Protein AF-A0A7C3LRI7-F1 (afdb_monomer_lite)

Secondary structure (DSSP, 8-state):
----S---PPPSSPEEEEEES-SS-EEEEEEEEEETT-S-EEEEEEEEESS-EEETTHHHHHHHH-EEEEE--TTTHHHHHHHHHHHHHHHHHHHHHHHHHHHHHHHHHHHHHHHHHHHHTT---S----PPPPTTSEEEEEEEEEEEEEHHHHHHHHHHHHHHHH-S-S--HHHHHHHHHHHHHHHHHHTTTEEEEE-GGGT-SSSEEEEETTT--EEEEEEEEESS-SSEEEEHHHHHHHHHHTTTS-EEEEEEETTTTEEEEEESTTTTTSEEE-S-TT-EEETTEEEEEEEE-S--SEEEE--

Radius of gyration: 27.33 Å; chains: 1; bounding box: 63×41×87 Å

Sequence (307 aa):
MFKEVLRWSIPAEPVYMYCEGIDKPVAVVKACAGVLGGGNSVCWLYVSYGNSVKSIKSLAEIAESLKECEEAHRGLRSVVEKQYENLSEKIKLEVTGKVKQSLIQEILRDYLRYLEETAKAGLRKGDILVKPVSGGEVRVSISPLVFIVPTESVEKEVAKGVEEVISVGDVTEEKLEVEAEGREILEKTLSDKYELMYVGDTKAPFDYVARDRVKGETIFIELKTLRKLTYLVFTENEKEFADRISTKYKYWVYVVDLMNKQVRGYLNPFVTSKLKLAVSAKGIIVGSKRYYVYEEVNHGDEEKPFP

Structure (mmCIF, N/CA/C/O backbone):
data_AF-A0A7C3LRI7-F1
#
_entry.id   AF-A0A7C3LRI7-F1
#
loop_
_atom_site.group_PDB
_atom_site.id
_atom_site.type_symbol
_atom_site.label_atom_id
_atom_site.label_alt_id
_atom_site.label_comp_id
_atom_site.label_asym_id
_atom_site.label_entity_id
_atom_site.label_seq_id
_atom_site.pdbx_PDB_ins_code
_atom_site.Cartn_x
_atom_site.Cartn_y
_atom_site.Cartn_z
_atom_site.occupancy
_atom_site.B_iso_or_equiv
_atom_site.auth_seq_id
_atom_site.auth_comp_id
_atom_site.auth_asym_id
_atom_site.auth_atom_id
_atom_site.pdbx_PDB_model_num
ATOM 1 N N . MET A 1 1 ? -4.711 -3.587 -40.685 1.00 32.12 1 MET A N 1
ATOM 2 C CA . MET A 1 1 ? -5.656 -3.515 -39.551 1.00 32.12 1 MET A CA 1
ATOM 3 C C . MET A 1 1 ? -4.850 -3.287 -38.263 1.00 32.12 1 MET A C 1
ATOM 5 O O . MET A 1 1 ? -4.664 -4.204 -37.490 1.00 32.12 1 MET A O 1
ATOM 9 N N . PHE A 1 2 ? -4.266 -2.091 -38.096 1.00 29.12 2 PHE A N 1
ATOM 10 C CA . PHE A 1 2 ? -3.409 -1.705 -36.953 1.00 29.12 2 PHE A CA 1
ATOM 11 C C . PHE A 1 2 ? -3.598 -0.200 -36.688 1.00 29.12 2 PHE A C 1
ATOM 13 O O . PHE A 1 2 ? -2.699 0.604 -36.916 1.00 29.12 2 PHE A O 1
ATOM 20 N N . LYS A 1 3 ? -4.819 0.218 -36.336 1.00 29.58 3 LYS A N 1
ATOM 21 C CA . LYS A 1 3 ? -5.131 1.639 -36.084 1.00 29.58 3 LYS A CA 1
ATOM 22 C C . LYS A 1 3 ? -5.801 1.926 -34.736 1.00 29.58 3 LYS A C 1
ATOM 24 O O . LYS A 1 3 ? -6.200 3.059 -34.513 1.00 29.58 3 LYS A O 1
ATOM 29 N N . GLU A 1 4 ? -5.839 0.970 -33.810 1.00 32.66 4 GLU A N 1
ATOM 30 C CA . GLU A 1 4 ? -6.500 1.161 -32.506 1.00 32.66 4 GLU A CA 1
ATOM 31 C C . GLU A 1 4 ? -5.669 0.666 -31.311 1.00 32.66 4 GLU A C 1
ATOM 33 O O . GLU A 1 4 ? -6.163 -0.059 -30.461 1.00 32.66 4 GLU A O 1
ATOM 38 N N . VAL A 1 5 ? -4.391 1.057 -31.213 1.00 38.34 5 VAL A N 1
ATOM 39 C CA . VAL A 1 5 ? -3.583 0.792 -29.992 1.00 38.34 5 VAL A CA 1
ATOM 40 C C . VAL A 1 5 ? -3.124 2.083 -29.287 1.00 38.34 5 VAL A C 1
ATOM 42 O O . VAL A 1 5 ? -2.474 2.042 -28.253 1.00 38.34 5 VAL A O 1
ATOM 45 N N . LEU A 1 6 ? -3.503 3.270 -29.769 1.00 35.75 6 LEU A N 1
ATOM 46 C CA . LEU A 1 6 ? -3.003 4.548 -29.234 1.00 35.75 6 LEU A CA 1
ATOM 47 C C . LEU A 1 6 ? -4.121 5.433 -28.670 1.00 35.75 6 LEU A C 1
ATOM 49 O O . LEU A 1 6 ? -4.387 6.517 -29.179 1.00 35.75 6 LEU A O 1
ATOM 53 N N . ARG A 1 7 ? -4.767 4.974 -27.595 1.00 33.97 7 ARG A N 1
ATOM 54 C CA . ARG A 1 7 ? -5.493 5.842 -26.642 1.00 33.97 7 ARG A CA 1
ATOM 55 C C . ARG A 1 7 ? -5.326 5.395 -25.187 1.00 33.97 7 ARG A C 1
ATOM 57 O O . ARG A 1 7 ? -6.165 5.688 -24.347 1.00 33.97 7 ARG A O 1
ATOM 64 N N . TRP A 1 8 ? -4.238 4.699 -24.878 1.00 40.44 8 TRP A N 1
ATOM 65 C CA . TRP A 1 8 ? -3.857 4.457 -23.492 1.00 40.44 8 TRP A CA 1
ATOM 66 C C . TRP A 1 8 ? -2.936 5.605 -23.096 1.00 40.44 8 TRP A C 1
ATOM 68 O O . TRP A 1 8 ? -1.816 5.718 -23.599 1.00 40.44 8 TRP A O 1
ATOM 78 N N . SER A 1 9 ? -3.451 6.526 -22.284 1.00 51.12 9 SER A N 1
ATOM 79 C CA . SER A 1 9 ? -2.632 7.560 -21.663 1.00 51.12 9 SER A CA 1
ATOM 80 C C . SER A 1 9 ? -1.589 6.875 -20.790 1.00 51.12 9 SER A C 1
ATOM 82 O O . SER A 1 9 ? -1.936 6.063 -19.935 1.00 51.12 9 SER A O 1
ATOM 84 N N . ILE A 1 10 ? -0.315 7.195 -21.018 1.00 56.38 10 ILE A N 1
ATOM 85 C CA . ILE A 1 10 ? 0.757 6.810 -20.099 1.00 56.38 10 ILE A CA 1
ATOM 86 C C . ILE A 1 10 ? 0.367 7.347 -18.710 1.00 56.38 10 ILE A C 1
ATOM 88 O O . ILE A 1 10 ? 0.004 8.527 -18.637 1.00 56.38 10 ILE A O 1
ATOM 92 N N . PRO A 1 11 ? 0.401 6.521 -17.647 1.00 59.94 11 PRO A N 1
ATOM 93 C CA . PRO A 1 11 ? 0.078 6.962 -16.296 1.00 59.94 11 PRO A CA 1
ATOM 94 C C . PRO A 1 11 ? 0.855 8.230 -15.925 1.00 59.94 11 PRO A C 1
ATOM 96 O O . PRO A 1 11 ? 2.038 8.352 -16.255 1.00 59.94 11 PRO A O 1
ATOM 99 N N . ALA A 1 12 ? 0.187 9.182 -15.267 1.00 65.31 12 ALA A N 1
ATOM 100 C CA . ALA A 1 12 ? 0.833 10.407 -14.791 1.00 65.31 12 ALA A CA 1
ATOM 101 C C . ALA A 1 12 ? 1.820 10.122 -13.645 1.00 65.31 12 ALA A C 1
ATOM 103 O O . ALA A 1 12 ? 2.823 10.820 -13.508 1.00 65.31 12 ALA A O 1
ATOM 104 N N . GLU A 1 13 ? 1.554 9.066 -12.875 1.00 79.31 13 GLU A N 1
ATOM 105 C CA . GLU A 1 13 ? 2.404 8.554 -11.806 1.00 79.31 13 GLU A CA 1
ATOM 106 C C . GLU A 1 13 ? 2.743 7.076 -12.036 1.00 79.31 13 GLU A C 1
ATOM 108 O O . GLU A 1 13 ? 1.982 6.377 -12.711 1.00 79.31 13 GLU A O 1
ATOM 113 N N . PRO A 1 14 ? 3.858 6.578 -11.476 1.00 86.19 14 PRO A N 1
ATOM 114 C CA . PRO A 1 14 ? 4.183 5.159 -11.522 1.00 86.19 14 PRO A CA 1
ATOM 115 C C . PRO A 1 14 ? 3.098 4.326 -10.835 1.00 86.19 14 PRO A C 1
ATOM 117 O O . PRO A 1 14 ? 2.682 4.636 -9.719 1.00 86.19 14 PRO A O 1
ATOM 120 N N . VAL A 1 15 ? 2.681 3.244 -11.486 1.00 89.94 15 VAL A N 1
ATOM 121 C CA . VAL A 1 15 ? 1.774 2.256 -10.895 1.00 89.94 15 VAL A CA 1
ATOM 122 C C . VAL A 1 15 ? 2.607 1.211 -10.162 1.00 89.94 15 VAL A C 1
ATOM 124 O O . VAL A 1 15 ? 3.482 0.578 -10.759 1.00 89.94 15 VAL A O 1
ATOM 127 N N . TYR A 1 16 ? 2.339 1.023 -8.874 1.00 91.69 16 TYR A N 1
ATOM 128 C CA . TYR A 1 16 ? 2.989 0.014 -8.044 1.00 91.69 16 TYR A CA 1
ATOM 129 C C . TYR A 1 16 ? 2.033 -1.154 -7.837 1.00 91.69 16 TYR A C 1
ATOM 131 O O . TYR A 1 16 ? 0.897 -0.956 -7.421 1.00 91.69 16 TYR A O 1
ATOM 139 N N . MET A 1 17 ? 2.479 -2.367 -8.143 1.00 92.75 17 MET A N 1
ATOM 140 C CA . MET A 1 17 ? 1.648 -3.566 -8.104 1.00 92.75 17 MET A CA 1
ATOM 141 C C . MET A 1 17 ? 2.384 -4.722 -7.444 1.00 92.75 17 MET A C 1
ATOM 143 O O . MET A 1 17 ? 3.617 -4.773 -7.419 1.00 92.75 17 MET A O 1
ATOM 147 N N . TYR A 1 18 ? 1.615 -5.691 -6.975 1.00 92.00 18 TYR A N 1
ATOM 148 C CA . TYR A 1 18 ? 2.115 -6.986 -6.551 1.00 92.00 18 TYR A CA 1
ATOM 149 C C . TYR A 1 18 ? 1.267 -8.088 -7.179 1.00 92.00 18 TYR A C 1
ATOM 151 O O . TYR A 1 18 ? 0.050 -7.957 -7.288 1.00 92.00 18 TYR A O 1
ATOM 159 N N . CYS A 1 19 ? 1.926 -9.134 -7.666 1.00 92.75 19 CYS A N 1
ATOM 160 C CA . CYS A 1 19 ? 1.271 -10.227 -8.374 1.00 92.75 19 CYS A CA 1
ATOM 161 C C . CYS A 1 19 ? 1.884 -11.570 -7.987 1.00 92.75 19 CYS A C 1
ATOM 163 O O . CYS A 1 19 ? 3.085 -11.682 -7.708 1.00 92.75 19 CYS A O 1
ATOM 165 N N . GLU A 1 20 ? 1.073 -12.615 -8.070 1.00 91.19 20 GLU A N 1
ATOM 166 C CA . GLU A 1 20 ? 1.549 -13.988 -8.075 1.00 91.19 20 GLU A CA 1
ATOM 167 C C . GLU A 1 20 ? 2.132 -14.371 -9.447 1.00 91.19 20 GLU A C 1
ATOM 169 O O . GLU A 1 20 ? 1.899 -13.718 -10.467 1.00 91.19 20 GLU A O 1
ATOM 174 N N . GLY A 1 21 ? 2.897 -15.468 -9.483 1.00 89.19 21 GLY A N 1
ATOM 175 C CA . GLY A 1 21 ? 3.404 -16.060 -10.727 1.00 89.19 21 GLY A CA 1
ATOM 176 C C . GLY A 1 21 ? 4.696 -15.448 -11.282 1.00 89.19 21 GLY A C 1
ATOM 177 O O . GLY A 1 21 ? 5.171 -15.877 -12.334 1.00 89.19 21 GLY A O 1
ATOM 178 N N . ILE A 1 22 ? 5.308 -14.507 -10.558 1.00 90.44 22 ILE A N 1
ATOM 179 C CA . ILE A 1 22 ? 6.669 -14.010 -10.807 1.00 90.44 22 ILE A CA 1
ATOM 180 C C . ILE A 1 22 ? 7.562 -14.251 -9.590 1.00 90.44 22 ILE A C 1
ATOM 182 O O . ILE A 1 22 ? 7.110 -14.172 -8.453 1.00 90.44 22 ILE A O 1
ATOM 186 N N . ASP A 1 23 ? 8.845 -14.523 -9.829 1.00 89.25 23 ASP A N 1
ATOM 187 C CA . ASP A 1 23 ? 9.857 -14.744 -8.783 1.00 89.25 23 ASP A CA 1
ATOM 188 C C . ASP A 1 23 ? 10.766 -13.524 -8.567 1.00 89.25 23 ASP A C 1
ATOM 190 O O . ASP A 1 23 ? 11.548 -13.471 -7.617 1.00 89.25 23 ASP A O 1
ATOM 194 N N . LYS A 1 24 ? 10.689 -12.535 -9.465 1.00 90.00 24 LYS A N 1
ATOM 195 C CA . LYS A 1 24 ? 11.537 -11.340 -9.467 1.00 90.00 24 LYS A CA 1
ATOM 196 C C . LYS A 1 24 ? 10.737 -10.098 -9.844 1.00 90.00 24 LYS A C 1
ATOM 198 O O . LYS A 1 24 ? 9.798 -10.206 -10.631 1.00 90.00 24 LYS A O 1
ATOM 203 N N . PRO A 1 25 ? 11.150 -8.909 -9.370 1.00 91.69 25 PRO A N 1
ATOM 204 C CA . PRO A 1 25 ? 10.494 -7.668 -9.747 1.00 91.69 25 PRO A CA 1
ATOM 205 C C . PRO A 1 25 ? 10.561 -7.383 -11.251 1.00 91.69 25 PRO A C 1
ATOM 207 O O . PRO A 1 25 ? 11.585 -7.623 -11.909 1.00 91.69 25 PRO A O 1
ATOM 210 N N . VAL A 1 26 ? 9.468 -6.820 -11.762 1.00 92.06 26 VAL A N 1
ATOM 211 C CA . VAL A 1 26 ? 9.297 -6.335 -13.131 1.00 92.06 26 VAL A CA 1
ATOM 212 C C . VAL A 1 26 ? 9.201 -4.813 -13.086 1.00 92.06 26 VAL A C 1
ATOM 214 O O . VAL A 1 26 ? 8.377 -4.269 -12.360 1.00 92.06 26 VAL A O 1
ATOM 217 N N . ALA A 1 27 ? 9.989 -4.106 -13.892 1.00 91.44 27 ALA A N 1
ATOM 218 C CA . ALA A 1 27 ? 9.847 -2.660 -14.062 1.00 91.44 27 ALA A CA 1
ATOM 219 C C . ALA A 1 27 ? 9.633 -2.316 -15.533 1.00 91.44 27 ALA A C 1
ATOM 221 O O . ALA A 1 27 ? 10.503 -2.576 -16.363 1.00 91.44 27 ALA A O 1
ATOM 222 N N . VAL A 1 28 ? 8.507 -1.689 -15.859 1.00 91.38 28 VAL A N 1
ATOM 223 C CA . VAL A 1 28 ? 8.292 -1.062 -17.163 1.00 91.38 28 VAL A CA 1
ATOM 224 C C . VAL A 1 28 ? 8.733 0.386 -17.055 1.00 91.38 28 VAL A C 1
ATOM 226 O O . VAL A 1 28 ? 8.198 1.147 -16.250 1.00 91.38 28 VAL A O 1
ATOM 229 N N . VAL A 1 29 ? 9.711 0.776 -17.868 1.00 89.56 29 VAL A N 1
ATOM 230 C CA . VAL A 1 29 ? 10.280 2.124 -17.833 1.00 89.56 29 VAL A CA 1
ATOM 231 C C . VAL A 1 29 ? 10.229 2.783 -19.201 1.00 89.56 29 VAL A C 1
ATOM 233 O O . VAL A 1 29 ? 10.464 2.154 -20.237 1.00 89.56 29 VAL A O 1
ATOM 236 N N . LYS A 1 30 ? 9.962 4.086 -19.190 1.00 88.31 30 LYS A N 1
ATOM 237 C CA . LYS A 1 30 ? 10.134 4.974 -20.334 1.00 88.31 30 LYS A CA 1
ATOM 238 C C . LYS A 1 30 ? 11.512 5.604 -20.242 1.00 88.31 30 LYS A C 1
ATOM 240 O O . LYS A 1 30 ? 11.821 6.263 -19.254 1.00 88.31 30 LYS A O 1
ATOM 245 N N . ALA A 1 31 ? 12.321 5.423 -21.276 1.00 87.44 31 ALA A N 1
ATOM 246 C CA . ALA A 1 31 ? 13.631 6.045 -21.373 1.00 87.44 31 ALA A CA 1
ATOM 247 C C . ALA A 1 31 ? 13.675 6.968 -22.585 1.00 87.44 31 ALA A C 1
ATOM 249 O O . ALA A 1 31 ? 13.427 6.518 -23.701 1.00 87.44 31 ALA A O 1
ATOM 250 N N . CYS A 1 32 ? 13.979 8.242 -22.370 1.00 84.06 32 CYS A N 1
ATOM 251 C CA . CYS A 1 32 ? 14.071 9.241 -23.424 1.00 84.06 32 CYS A CA 1
ATOM 252 C C . CYS A 1 32 ? 15.498 9.752 -23.538 1.00 84.06 32 CYS A C 1
ATOM 254 O O . CYS A 1 32 ? 16.134 10.046 -22.529 1.00 84.06 32 CYS A O 1
ATOM 256 N N . ALA A 1 33 ? 15.986 9.890 -24.763 1.00 83.88 33 ALA A N 1
ATOM 257 C CA . ALA A 1 33 ? 17.257 10.523 -25.047 1.00 83.88 33 ALA A CA 1
ATOM 258 C C . ALA A 1 33 ? 17.055 11.812 -25.834 1.00 83.88 33 ALA A C 1
ATOM 260 O O . ALA A 1 33 ? 16.258 11.864 -26.772 1.00 83.88 33 ALA A O 1
ATOM 261 N N . GLY A 1 34 ? 17.801 12.842 -25.458 1.00 76.88 34 GLY A N 1
ATOM 262 C CA . GLY A 1 34 ? 17.796 14.128 -26.141 1.00 76.88 34 GLY A CA 1
ATOM 263 C C . GLY A 1 34 ? 19.106 14.877 -25.942 1.00 76.88 34 GLY A C 1
ATOM 264 O O . GLY A 1 34 ? 19.928 14.522 -25.093 1.00 76.88 34 GLY A O 1
ATOM 265 N N . VAL A 1 35 ? 19.291 15.924 -26.741 1.00 69.19 35 VAL A N 1
ATOM 266 C CA . VAL A 1 35 ? 20.429 16.842 -26.631 1.00 69.19 35 VAL A CA 1
ATOM 267 C C . VAL A 1 35 ? 20.043 18.002 -25.715 1.00 69.19 35 VAL A C 1
ATOM 269 O O . VAL A 1 35 ? 18.910 18.485 -25.742 1.00 69.19 35 VAL A O 1
ATOM 272 N N . LEU A 1 36 ? 20.987 18.455 -24.892 1.00 59.28 36 LEU A N 1
ATOM 273 C CA . LEU A 1 36 ? 20.834 19.644 -24.051 1.00 59.28 36 LEU A CA 1
ATOM 274 C C . LEU A 1 36 ? 20.362 20.863 -24.868 1.00 59.28 36 LEU A C 1
ATOM 276 O O . LEU A 1 36 ? 21.023 21.265 -25.819 1.00 59.28 36 LEU A O 1
ATOM 280 N N . GLY A 1 37 ? 19.226 21.455 -24.485 1.00 56.75 37 GLY A N 1
ATOM 281 C CA . GLY A 1 37 ? 18.665 22.642 -25.147 1.00 56.75 37 GLY A CA 1
ATOM 282 C C . GLY A 1 37 ? 17.876 22.369 -26.437 1.00 56.75 37 GLY A C 1
ATOM 283 O O . GLY A 1 37 ? 17.376 23.314 -27.041 1.00 56.75 37 GLY A O 1
ATOM 284 N N . GLY A 1 38 ? 17.730 21.105 -26.853 1.00 56.62 38 GLY A N 1
ATOM 285 C CA . GLY A 1 38 ? 16.911 20.705 -28.001 1.00 56.62 38 GLY A CA 1
ATOM 286 C C . GLY A 1 38 ? 15.499 20.261 -27.599 1.00 56.62 38 GLY A C 1
ATOM 287 O O . GLY A 1 38 ? 15.321 19.562 -26.606 1.00 56.62 38 GLY A O 1
ATOM 288 N N . GLY A 1 39 ? 14.488 20.635 -28.391 1.00 53.44 39 GLY A N 1
ATOM 289 C CA . GLY A 1 39 ? 13.082 20.266 -28.153 1.00 53.44 39 GLY A CA 1
ATOM 290 C C . GLY A 1 39 ? 12.693 18.837 -28.566 1.00 53.44 39 GLY A C 1
ATOM 291 O O . GLY A 1 39 ? 11.609 18.381 -28.214 1.00 53.44 39 GLY A O 1
ATOM 292 N N . ASN A 1 40 ? 13.560 18.116 -29.287 1.00 57.47 40 ASN A N 1
ATOM 293 C CA . ASN A 1 40 ? 13.271 16.766 -29.776 1.00 57.47 40 ASN A CA 1
ATOM 294 C C . ASN A 1 40 ? 13.955 15.712 -28.897 1.00 57.47 40 ASN A C 1
ATOM 296 O O . ASN A 1 40 ? 15.180 15.698 -28.772 1.00 57.47 40 ASN A O 1
ATOM 300 N N . SER A 1 41 ? 13.157 14.811 -28.320 1.00 70.88 41 SER A N 1
ATOM 301 C CA . SER A 1 41 ? 13.637 13.619 -27.615 1.00 70.88 41 SER A CA 1
ATOM 302 C C . SER A 1 41 ? 13.041 12.365 -28.242 1.00 70.88 41 SER A C 1
ATOM 304 O O . SER A 1 41 ? 11.881 12.359 -28.658 1.00 70.88 41 SER A O 1
ATOM 306 N N . VAL A 1 42 ? 13.843 11.308 -28.329 1.00 77.19 42 VAL A N 1
ATOM 307 C CA . VAL A 1 42 ? 13.394 9.987 -28.780 1.00 77.19 42 VAL A CA 1
ATOM 308 C C . VAL A 1 42 ? 13.229 9.116 -27.548 1.00 77.19 42 VAL A C 1
ATOM 310 O O . VAL A 1 42 ? 14.116 9.083 -26.697 1.00 77.19 42 VAL A O 1
ATOM 313 N N . CYS A 1 43 ? 12.088 8.440 -27.429 1.00 80.56 43 CYS A N 1
ATOM 314 C CA . CYS A 1 43 ? 11.768 7.627 -26.265 1.00 80.56 43 CYS A CA 1
ATOM 315 C C . CYS A 1 43 ? 11.531 6.169 -26.645 1.00 80.56 43 CYS A C 1
ATOM 317 O O . CYS A 1 43 ? 10.886 5.869 -27.648 1.00 80.56 43 CYS A O 1
ATOM 319 N N . TRP A 1 44 ? 11.974 5.273 -25.773 1.00 83.88 44 TRP A N 1
ATOM 320 C CA . TRP A 1 44 ? 11.751 3.838 -25.858 1.00 83.88 44 TRP A CA 1
ATOM 321 C C . TRP A 1 44 ? 11.119 3.322 -24.570 1.00 83.88 44 TRP A C 1
ATOM 323 O O . TRP A 1 44 ? 11.249 3.925 -23.502 1.00 83.88 44 TRP A O 1
ATOM 333 N N . LEU A 1 45 ? 10.446 2.181 -24.689 1.00 86.06 45 LEU A N 1
ATOM 334 C CA . LEU A 1 45 ? 9.943 1.417 -23.557 1.00 86.06 45 LEU A CA 1
ATOM 335 C C . LEU A 1 45 ? 10.817 0.187 -23.347 1.00 86.06 45 LEU A C 1
ATOM 337 O O . LEU A 1 45 ? 11.100 -0.558 -24.290 1.00 86.06 45 LEU A O 1
ATOM 341 N N . TYR A 1 46 ? 11.204 -0.029 -22.098 1.00 87.69 46 TYR A N 1
ATOM 342 C CA . TYR A 1 46 ? 11.991 -1.176 -21.677 1.00 87.69 46 TYR A CA 1
ATOM 343 C C . TYR A 1 46 ? 11.306 -1.894 -20.527 1.00 87.69 46 TYR A C 1
ATOM 345 O O . TYR A 1 46 ? 10.588 -1.280 -19.738 1.00 87.69 46 TYR A O 1
ATOM 353 N N . VAL A 1 47 ? 11.564 -3.195 -20.433 1.00 90.62 47 VAL A N 1
ATOM 354 C CA . VAL A 1 47 ? 11.112 -4.024 -19.317 1.00 90.62 47 VAL A CA 1
ATOM 355 C C . VAL A 1 47 ? 12.343 -4.553 -18.608 1.00 90.62 47 VAL A C 1
ATOM 357 O O . VAL A 1 47 ? 13.141 -5.253 -19.221 1.00 90.62 47 VAL A O 1
ATOM 360 N N . SER A 1 48 ? 12.520 -4.224 -17.337 1.00 88.25 48 SER A N 1
ATOM 361 C CA . SER A 1 48 ? 13.486 -4.896 -16.474 1.00 88.25 48 SER A CA 1
ATOM 362 C C . SER A 1 48 ? 12.809 -6.094 -15.822 1.00 88.25 48 SER A C 1
ATOM 364 O O . SER A 1 48 ? 11.746 -5.931 -15.235 1.00 88.25 48 SER A O 1
ATOM 366 N N . TYR A 1 49 ? 13.415 -7.277 -15.914 1.00 85.75 49 TYR A N 1
ATOM 367 C CA . TYR A 1 49 ? 13.018 -8.460 -15.149 1.00 85.75 49 TYR A CA 1
ATOM 368 C C . TYR A 1 49 ? 14.220 -8.980 -14.373 1.00 85.75 49 TYR A C 1
ATOM 370 O O . TYR A 1 49 ? 15.190 -9.439 -14.984 1.00 85.75 49 TYR A O 1
ATOM 378 N N . GLY A 1 50 ? 14.185 -8.892 -13.042 1.00 70.44 50 GLY A N 1
ATOM 379 C CA . GLY A 1 50 ? 15.230 -9.473 -12.198 1.00 70.44 50 GLY A CA 1
ATOM 380 C C . GLY A 1 50 ? 16.652 -8.985 -12.494 1.00 70.44 50 GLY A C 1
ATOM 381 O O . GLY A 1 50 ? 17.577 -9.794 -12.461 1.00 70.44 50 GLY A O 1
ATOM 382 N N . ASN A 1 51 ? 16.817 -7.686 -12.778 1.00 68.44 51 ASN A N 1
ATOM 383 C CA . ASN A 1 51 ? 18.078 -7.051 -13.206 1.00 68.44 51 ASN A CA 1
ATOM 384 C C . ASN A 1 51 ? 18.534 -7.456 -14.616 1.00 68.44 51 ASN A C 1
ATOM 386 O O . ASN A 1 51 ? 19.717 -7.653 -14.872 1.00 68.44 51 ASN A O 1
ATOM 390 N N . SER A 1 52 ? 17.582 -7.653 -15.525 1.00 79.81 52 SER A N 1
ATOM 391 C CA . SER A 1 52 ? 17.885 -7.783 -16.945 1.00 79.81 52 SER A CA 1
ATOM 392 C C . SER A 1 52 ? 16.926 -6.927 -17.756 1.00 79.81 52 SER A C 1
ATOM 394 O O . SER A 1 52 ? 15.710 -7.135 -17.732 1.00 79.81 52 SER A O 1
ATOM 396 N N . VAL A 1 53 ? 17.467 -5.950 -18.483 1.00 82.88 53 VAL A N 1
ATOM 397 C CA . VAL A 1 53 ? 16.676 -5.132 -19.409 1.00 82.88 53 VAL A CA 1
ATOM 398 C C . VAL A 1 53 ? 16.379 -5.901 -20.693 1.00 82.88 53 VAL A C 1
ATOM 400 O O . VAL A 1 53 ? 17.263 -6.195 -21.505 1.00 82.88 53 VAL A O 1
ATOM 403 N N . LYS A 1 54 ? 15.095 -6.169 -20.899 1.00 81.00 54 LYS A N 1
ATOM 404 C CA . LYS A 1 54 ? 14.513 -6.822 -22.065 1.00 81.00 54 LYS A CA 1
ATOM 405 C C . LYS A 1 54 ? 13.771 -5.823 -22.958 1.00 81.00 54 LYS A C 1
ATOM 407 O O . LYS A 1 54 ? 13.421 -4.708 -22.566 1.00 81.00 54 LYS A O 1
ATOM 412 N N . SER A 1 55 ? 13.516 -6.252 -24.195 1.00 73.75 55 SER A N 1
ATOM 413 C CA . SER A 1 55 ? 12.611 -5.547 -25.108 1.00 73.75 55 SER A CA 1
ATOM 414 C C . SER A 1 55 ? 11.174 -5.602 -24.585 1.00 73.75 55 SER A C 1
ATOM 416 O O . SER A 1 55 ? 10.774 -6.619 -24.016 1.00 73.75 55 SER A O 1
ATOM 418 N N . ILE A 1 56 ? 10.381 -4.565 -24.876 1.00 77.94 56 ILE A N 1
ATOM 419 C CA . ILE A 1 56 ? 8.945 -4.496 -24.562 1.00 77.94 56 ILE A CA 1
ATOM 420 C C . ILE A 1 56 ? 8.137 -5.689 -25.093 1.00 77.94 56 ILE A C 1
ATOM 422 O O . ILE A 1 56 ? 7.112 -6.029 -24.521 1.00 77.94 56 ILE A O 1
ATOM 426 N N . LYS A 1 57 ? 8.611 -6.381 -26.139 1.00 77.38 57 LYS A N 1
ATOM 427 C CA . LYS A 1 57 ? 7.964 -7.603 -26.651 1.00 77.38 57 LYS A CA 1
ATOM 428 C C . LYS A 1 57 ? 7.871 -8.714 -25.602 1.00 77.38 57 LYS A C 1
ATOM 430 O O . LYS A 1 57 ? 6.904 -9.460 -25.596 1.00 77.38 57 LYS A O 1
ATOM 435 N N . SER A 1 58 ? 8.840 -8.765 -24.691 1.00 80.00 58 SER A N 1
ATOM 436 C CA . SER A 1 58 ? 8.874 -9.741 -23.594 1.00 80.00 58 SER A CA 1
ATOM 437 C C . SER A 1 58 ? 7.838 -9.436 -22.506 1.00 80.00 58 SER A C 1
ATOM 439 O O . SER A 1 58 ? 7.669 -10.234 -21.593 1.00 80.00 58 SER A O 1
ATOM 441 N N . LEU A 1 59 ? 7.153 -8.284 -22.573 1.00 82.69 59 LEU A N 1
ATOM 442 C CA . LEU A 1 59 ? 6.084 -7.949 -21.637 1.00 82.69 59 LEU A CA 1
ATOM 443 C C . LEU A 1 59 ? 4.902 -8.909 -21.768 1.00 82.69 59 LEU A C 1
ATOM 445 O O . LEU A 1 59 ? 4.294 -9.209 -20.755 1.00 82.69 59 LEU A O 1
ATOM 449 N N . ALA A 1 60 ? 4.591 -9.393 -22.977 1.00 83.81 60 ALA A N 1
ATOM 450 C CA . ALA A 1 60 ? 3.491 -10.336 -23.184 1.00 83.81 60 ALA A CA 1
ATOM 451 C C . ALA A 1 60 ? 3.743 -11.657 -22.440 1.00 83.81 60 ALA A C 1
ATOM 453 O O . ALA A 1 60 ? 2.896 -12.094 -21.674 1.00 83.81 60 ALA A O 1
ATOM 454 N N . GLU A 1 61 ? 4.947 -12.217 -22.580 1.00 83.75 61 GLU A N 1
ATOM 455 C CA . GLU A 1 61 ? 5.362 -13.443 -21.881 1.00 83.75 61 GLU A CA 1
ATOM 456 C C . GLU A 1 61 ? 5.330 -13.273 -20.356 1.00 83.75 61 GLU A C 1
ATOM 458 O O . GLU A 1 61 ? 4.893 -14.165 -19.636 1.00 83.75 61 GLU A O 1
ATOM 463 N N . ILE A 1 62 ? 5.775 -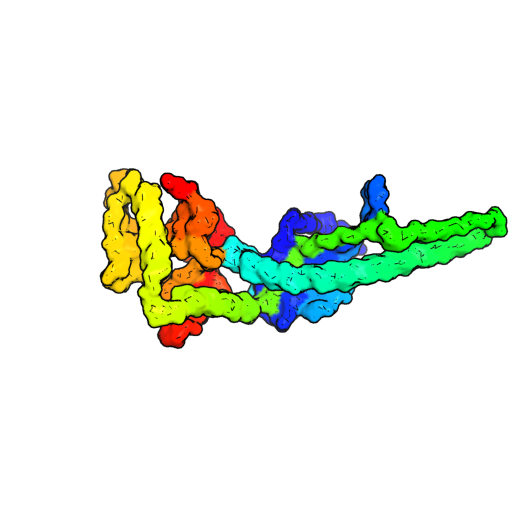12.115 -19.852 1.00 85.19 62 ILE A N 1
ATOM 464 C CA . ILE A 1 62 ? 5.701 -11.803 -18.419 1.00 85.19 62 ILE A CA 1
ATOM 465 C C . ILE A 1 62 ? 4.238 -11.651 -17.991 1.00 85.19 62 ILE A C 1
ATOM 467 O O . ILE A 1 62 ? 3.849 -12.185 -16.964 1.00 85.19 62 ILE A O 1
ATOM 471 N N . ALA A 1 63 ? 3.413 -10.954 -18.772 1.00 86.25 63 ALA A N 1
ATOM 472 C CA . ALA A 1 63 ? 2.008 -10.733 -18.452 1.00 86.25 63 ALA A CA 1
ATOM 473 C C . ALA A 1 63 ? 1.204 -12.041 -18.406 1.00 86.25 63 ALA A C 1
ATOM 475 O O . ALA A 1 63 ? 0.302 -12.159 -17.586 1.00 86.25 63 ALA A O 1
ATOM 476 N N . GLU A 1 64 ? 1.554 -13.032 -19.230 1.00 87.25 64 GLU A N 1
ATOM 477 C CA . GLU A 1 64 ? 0.961 -14.375 -19.189 1.00 87.25 64 GLU A CA 1
ATOM 478 C C . GLU A 1 64 ? 1.285 -15.140 -17.898 1.00 87.25 64 GLU A C 1
ATOM 480 O O . GLU A 1 64 ? 0.509 -16.006 -17.490 1.00 87.25 64 GLU A O 1
ATOM 485 N N . SER A 1 65 ? 2.412 -14.841 -17.242 1.00 87.81 65 SER A N 1
ATOM 486 C CA . SER A 1 65 ? 2.772 -15.476 -15.972 1.00 87.81 65 SER A CA 1
ATOM 487 C C . SER A 1 65 ? 2.132 -14.801 -14.761 1.00 87.81 65 SER A C 1
ATOM 489 O O . SER A 1 65 ? 2.051 -15.428 -13.706 1.00 87.81 65 SER A O 1
ATOM 491 N N . LEU A 1 66 ? 1.675 -13.552 -14.896 1.00 91.31 66 LEU A N 1
ATOM 492 C CA . LEU A 1 66 ? 1.058 -12.795 -13.812 1.00 91.31 66 LEU A CA 1
ATOM 493 C C . LEU A 1 66 ? -0.307 -13.374 -13.431 1.00 91.31 66 LEU A C 1
ATOM 495 O O . LEU A 1 66 ? -1.169 -13.616 -14.277 1.00 91.31 66 LEU A O 1
ATOM 499 N N . LYS A 1 67 ? -0.519 -13.551 -12.129 1.00 90.62 67 LYS A N 1
ATOM 500 C CA . LYS A 1 67 ? -1.785 -13.998 -11.541 1.00 90.62 67 LYS A CA 1
ATOM 501 C C . LYS A 1 67 ? -2.130 -13.115 -10.354 1.00 90.62 67 LYS A C 1
ATOM 503 O O . LYS A 1 67 ? -1.228 -12.585 -9.714 1.00 90.62 67 LYS A O 1
ATOM 508 N N . GLU A 1 68 ? -3.428 -12.967 -10.092 1.00 88.38 68 GLU A N 1
ATOM 509 C CA . GLU A 1 68 ? -3.948 -12.278 -8.897 1.00 88.38 68 GLU A CA 1
ATOM 510 C C . GLU A 1 68 ? -3.236 -10.941 -8.625 1.00 88.38 68 GLU A C 1
ATOM 512 O O . GLU A 1 68 ? -2.720 -10.684 -7.543 1.00 88.38 68 GLU A O 1
ATOM 517 N N . CYS A 1 69 ? -3.136 -10.113 -9.667 1.00 89.50 69 CYS A N 1
ATOM 518 C CA . CYS A 1 69 ? -2.460 -8.829 -9.578 1.00 89.50 69 CYS A CA 1
ATOM 519 C C . CYS A 1 69 ? -3.302 -7.800 -8.841 1.00 89.50 69 CYS A C 1
ATOM 521 O O . CYS A 1 69 ? -4.459 -7.572 -9.195 1.00 89.50 69 CYS A O 1
ATOM 523 N N . GLU A 1 70 ? -2.659 -7.103 -7.917 1.00 88.38 70 GLU A N 1
ATOM 524 C CA . GLU A 1 70 ? -3.262 -6.044 -7.126 1.00 88.38 70 GLU A CA 1
ATOM 525 C C . GLU A 1 70 ? -2.419 -4.770 -7.199 1.00 88.38 70 GLU A C 1
ATOM 527 O O . GLU A 1 70 ? -1.185 -4.810 -7.242 1.00 88.38 70 GLU A O 1
ATOM 532 N N . GLU A 1 71 ? -3.093 -3.621 -7.250 1.00 89.56 71 GLU A N 1
ATOM 533 C CA . GLU A 1 71 ? -2.440 -2.319 -7.127 1.00 89.56 71 GLU A CA 1
ATOM 534 C C . GLU A 1 71 ? -2.144 -2.044 -5.650 1.00 89.56 71 GLU A C 1
ATOM 536 O O . GLU A 1 71 ? -2.988 -2.250 -4.781 1.00 89.56 71 GLU A O 1
ATOM 541 N N . ALA A 1 72 ? -0.931 -1.583 -5.355 1.00 87.44 72 ALA A N 1
ATOM 542 C CA . ALA A 1 72 ? -0.544 -1.198 -4.010 1.00 87.44 72 ALA A CA 1
ATOM 543 C C . ALA A 1 72 ? -1.099 0.196 -3.693 1.00 87.44 72 ALA A C 1
ATOM 545 O O . ALA A 1 72 ? -0.677 1.195 -4.285 1.00 87.44 72 ALA A O 1
ATOM 546 N N . HIS A 1 73 ? -2.022 0.272 -2.735 1.00 85.56 73 HIS A N 1
ATOM 547 C CA . HIS A 1 73 ? -2.624 1.527 -2.294 1.00 85.56 73 HIS A CA 1
ATOM 548 C C . HIS A 1 73 ? -1.838 2.133 -1.128 1.00 85.56 73 HIS A C 1
ATOM 550 O O . HIS A 1 73 ? -0.694 1.763 -0.873 1.00 85.56 73 HIS A O 1
ATOM 556 N N . ARG A 1 74 ? -2.417 3.107 -0.413 1.00 76.38 74 ARG A N 1
ATOM 557 C CA . ARG A 1 74 ? -1.713 3.930 0.588 1.00 76.38 74 ARG A CA 1
ATOM 558 C C . ARG A 1 74 ? -0.896 3.096 1.585 1.00 76.38 74 ARG A C 1
ATOM 560 O O . ARG A 1 74 ? 0.202 3.510 1.949 1.00 76.38 74 ARG A O 1
ATOM 567 N N . GLY A 1 75 ? -1.402 1.924 1.978 1.00 76.44 75 GLY A N 1
ATOM 568 C CA . GLY A 1 75 ? -0.738 1.075 2.960 1.00 76.44 75 GLY A CA 1
ATOM 569 C C . GLY A 1 75 ? 0.445 0.267 2.438 1.00 76.44 75 GLY A C 1
ATOM 570 O O . GLY A 1 75 ? 1.474 0.214 3.112 1.00 76.44 75 GLY A O 1
ATOM 571 N N . LEU A 1 76 ? 0.338 -0.335 1.253 1.00 86.38 76 LEU A N 1
ATOM 572 C CA . LEU A 1 76 ? 1.400 -1.176 0.687 1.00 86.38 76 LEU A CA 1
ATOM 573 C C . LEU A 1 76 ? 2.271 -0.469 -0.355 1.00 86.38 76 LEU A C 1
ATOM 575 O O . LEU A 1 76 ? 3.341 -0.977 -0.692 1.00 86.38 76 LEU A O 1
ATOM 579 N N . ARG A 1 77 ? 1.867 0.707 -0.849 1.00 87.56 77 ARG A N 1
ATOM 580 C CA . ARG A 1 77 ? 2.614 1.469 -1.860 1.00 87.56 77 ARG A CA 1
ATOM 581 C C . ARG A 1 77 ? 4.037 1.748 -1.407 1.00 87.56 77 ARG A C 1
ATOM 583 O O . ARG A 1 77 ? 4.955 1.490 -2.171 1.00 87.56 77 ARG A O 1
ATOM 590 N N . SER A 1 78 ? 4.231 2.169 -0.158 1.00 84.50 78 SER A N 1
ATOM 591 C CA . SER A 1 78 ? 5.560 2.408 0.425 1.00 84.50 78 SER A CA 1
ATOM 592 C C . SER A 1 78 ? 6.431 1.143 0.466 1.00 84.50 78 SER A C 1
ATOM 594 O O . SER A 1 78 ? 7.637 1.208 0.230 1.00 84.50 78 SER A O 1
ATOM 596 N N . VAL A 1 79 ? 5.829 -0.023 0.728 1.00 87.06 79 VAL A N 1
ATOM 597 C CA . VAL A 1 79 ? 6.519 -1.322 0.763 1.00 87.06 79 VAL A CA 1
ATOM 598 C C . VAL A 1 79 ? 7.019 -1.694 -0.633 1.00 87.06 79 VAL A C 1
ATOM 600 O O . VAL A 1 79 ? 8.177 -2.082 -0.799 1.00 87.06 79 VAL A O 1
ATOM 603 N N . VAL A 1 80 ? 6.163 -1.541 -1.645 1.00 90.00 80 VAL A N 1
ATOM 604 C CA . VAL A 1 80 ? 6.502 -1.836 -3.044 1.00 90.00 80 VAL A CA 1
ATOM 605 C C . VAL A 1 80 ? 7.490 -0.803 -3.605 1.00 90.00 80 VAL A C 1
ATOM 607 O O . VAL A 1 80 ? 8.466 -1.168 -4.260 1.00 90.00 80 VAL A O 1
ATOM 610 N N . GLU A 1 81 ? 7.298 0.477 -3.299 1.00 88.44 81 GLU A N 1
ATOM 611 C CA . GLU A 1 81 ? 8.168 1.579 -3.721 1.00 88.44 81 GLU A CA 1
ATOM 612 C C . GLU A 1 81 ? 9.591 1.431 -3.173 1.00 88.44 81 GLU A C 1
ATOM 614 O O . GLU A 1 81 ? 10.553 1.534 -3.934 1.00 88.44 81 GLU A O 1
ATOM 619 N N . LYS A 1 82 ? 9.752 1.050 -1.902 1.00 86.56 82 LYS A N 1
ATOM 620 C CA . LYS A 1 82 ? 11.068 0.758 -1.312 1.00 86.56 82 LYS A CA 1
ATOM 621 C C . LYS A 1 82 ? 11.825 -0.333 -2.077 1.00 86.56 82 LYS A C 1
ATOM 623 O O . LYS A 1 82 ? 13.047 -0.266 -2.229 1.00 86.56 82 LYS A O 1
ATOM 628 N N . GLN A 1 83 ? 11.125 -1.348 -2.591 1.00 86.44 83 GLN A N 1
ATOM 629 C CA . GLN A 1 83 ? 11.761 -2.360 -3.440 1.00 86.44 83 GLN A CA 1
ATOM 630 C C . GLN A 1 83 ? 12.213 -1.781 -4.786 1.00 86.44 83 GLN A C 1
ATOM 632 O O . GLN A 1 83 ? 13.289 -2.143 -5.269 1.00 86.44 83 GLN A O 1
ATOM 637 N N . TYR A 1 84 ? 11.438 -0.866 -5.374 1.00 86.38 84 TYR A N 1
ATOM 638 C CA . TYR A 1 84 ? 11.847 -0.161 -6.586 1.00 86.38 84 TYR A CA 1
ATOM 639 C C . TYR A 1 84 ? 13.088 0.697 -6.342 1.00 86.38 84 TYR A C 1
ATOM 641 O O . TYR A 1 84 ? 14.044 0.603 -7.111 1.00 86.38 84 TYR A O 1
ATOM 649 N N . GLU A 1 85 ? 13.116 1.486 -5.267 1.00 86.62 85 GLU A N 1
ATOM 650 C CA . GLU A 1 85 ? 14.249 2.351 -4.918 1.00 86.62 85 GLU A CA 1
ATOM 651 C C . GLU A 1 85 ? 15.562 1.563 -4.847 1.00 86.62 85 GLU A C 1
ATOM 653 O O . GLU A 1 85 ? 16.547 1.951 -5.484 1.00 86.62 85 GLU A O 1
ATOM 658 N N . ASN A 1 86 ? 15.538 0.392 -4.200 1.00 84.62 86 ASN A N 1
ATOM 659 C CA . ASN A 1 86 ? 16.681 -0.521 -4.088 1.00 84.62 86 ASN A CA 1
ATOM 660 C C . ASN A 1 86 ? 17.210 -1.038 -5.441 1.00 84.62 86 ASN A C 1
ATOM 662 O O . ASN A 1 86 ? 18.385 -1.401 -5.556 1.00 84.62 86 ASN A O 1
ATOM 666 N N . LEU A 1 87 ? 16.360 -1.101 -6.470 1.00 85.69 87 LEU A N 1
ATOM 667 C CA . LEU A 1 87 ? 16.710 -1.585 -7.811 1.00 85.69 87 LEU A CA 1
ATOM 668 C C . LEU A 1 87 ? 16.914 -0.456 -8.827 1.00 85.69 87 LEU A C 1
ATOM 670 O O . LEU A 1 87 ? 17.510 -0.676 -9.886 1.00 85.69 87 LEU A O 1
ATOM 674 N N . SER A 1 88 ? 16.438 0.745 -8.511 1.00 85.56 88 SER A N 1
ATOM 675 C CA . SER A 1 88 ? 16.292 1.855 -9.449 1.00 85.56 88 SER A CA 1
ATOM 676 C C . SER A 1 88 ? 17.611 2.241 -10.117 1.00 85.56 88 SER A C 1
ATOM 678 O O . SER A 1 88 ? 17.654 2.392 -11.336 1.00 85.56 88 SER A O 1
ATOM 680 N N . GLU A 1 89 ? 18.708 2.324 -9.363 1.00 86.25 89 GLU A N 1
ATOM 681 C CA . GLU A 1 89 ? 20.023 2.686 -9.903 1.00 86.25 89 GLU A CA 1
ATOM 682 C C . GLU A 1 89 ? 20.560 1.640 -10.884 1.00 86.25 89 GLU A C 1
ATOM 684 O O . GLU A 1 89 ? 21.074 1.986 -11.949 1.00 86.25 89 GLU A O 1
ATOM 689 N N . LYS A 1 90 ? 20.362 0.348 -10.600 1.00 86.94 90 LYS A N 1
ATOM 690 C CA . LYS A 1 90 ? 20.759 -0.727 -11.522 1.00 86.94 90 LYS A CA 1
ATOM 691 C C . LYS A 1 90 ? 19.943 -0.674 -12.811 1.00 86.94 90 LYS A C 1
ATOM 693 O O . LYS A 1 90 ? 20.514 -0.713 -13.900 1.00 86.94 90 LYS A O 1
ATOM 698 N N . ILE A 1 91 ? 18.623 -0.500 -12.688 1.00 86.81 91 ILE A N 1
ATOM 699 C CA . ILE A 1 91 ? 17.722 -0.335 -13.836 1.00 86.81 91 ILE A CA 1
ATOM 700 C C . ILE A 1 91 ? 18.168 0.865 -14.677 1.00 86.81 91 ILE A C 1
ATOM 702 O O . ILE A 1 91 ? 18.310 0.741 -15.893 1.00 86.81 91 ILE A O 1
ATOM 706 N N . LYS A 1 92 ? 18.448 2.013 -14.047 1.00 87.31 92 LYS A N 1
ATOM 707 C CA . LYS A 1 92 ? 18.902 3.219 -14.748 1.00 87.31 92 LYS A CA 1
ATOM 708 C C . LYS A 1 92 ? 20.190 2.978 -15.527 1.00 87.31 92 LYS A C 1
ATOM 710 O O . LYS A 1 92 ? 20.267 3.374 -16.692 1.00 87.31 92 LYS A O 1
ATOM 715 N N . LEU A 1 93 ? 21.181 2.331 -14.917 1.00 87.75 93 LEU A N 1
ATOM 716 C CA . LEU A 1 93 ? 22.463 2.035 -15.557 1.00 87.75 93 LEU A CA 1
ATOM 717 C C . LEU A 1 93 ? 22.291 1.134 -16.788 1.00 87.75 93 LEU A C 1
ATOM 719 O O . LEU A 1 93 ? 22.764 1.478 -17.875 1.00 87.75 93 LEU A O 1
ATOM 723 N N . GLU A 1 94 ? 21.569 0.021 -16.652 1.00 87.62 94 GLU A N 1
ATOM 724 C CA . GLU A 1 94 ? 21.356 -0.928 -17.752 1.00 87.62 94 GLU A CA 1
ATOM 725 C C . GLU A 1 94 ? 20.540 -0.320 -18.899 1.00 87.62 94 GLU A C 1
ATOM 727 O O . GLU A 1 94 ? 20.910 -0.437 -20.073 1.00 87.62 94 GLU A O 1
ATOM 732 N N . VAL A 1 95 ? 19.449 0.374 -18.566 1.00 86.44 95 VAL A N 1
ATOM 733 C CA . VAL A 1 95 ? 18.575 1.028 -19.547 1.00 86.44 95 VAL A CA 1
ATOM 734 C C . VAL A 1 95 ? 19.333 2.131 -20.279 1.00 86.44 95 VAL A C 1
ATOM 736 O O . VAL A 1 95 ? 19.252 2.215 -21.503 1.00 86.44 95 VAL A O 1
ATOM 739 N N . THR A 1 96 ? 20.143 2.925 -19.573 1.00 86.44 96 THR A N 1
ATOM 740 C CA . THR A 1 96 ? 20.998 3.945 -20.199 1.00 86.44 96 THR A CA 1
ATOM 741 C C . THR A 1 96 ? 21.957 3.321 -21.212 1.00 86.44 96 THR A C 1
ATOM 743 O O . THR A 1 96 ? 22.100 3.837 -22.323 1.00 86.44 96 THR A O 1
ATOM 746 N N . GLY A 1 97 ? 22.583 2.190 -20.867 1.00 84.31 97 GLY A N 1
ATOM 747 C CA . GLY A 1 97 ? 23.443 1.443 -21.786 1.00 84.31 97 GLY A CA 1
ATOM 748 C C . GLY A 1 97 ? 22.703 1.001 -23.054 1.00 84.31 97 GLY A C 1
ATOM 749 O O . GLY A 1 97 ? 23.185 1.229 -24.166 1.00 84.31 97 GLY A O 1
ATOM 750 N N . LYS A 1 98 ? 21.495 0.441 -22.905 1.00 83.62 98 LYS A N 1
ATOM 751 C CA . LYS A 1 98 ? 20.647 0.007 -24.031 1.00 83.62 98 LYS A CA 1
ATOM 752 C C . LYS A 1 98 ? 20.181 1.162 -24.914 1.00 83.62 98 LYS A C 1
ATOM 754 O O . LYS A 1 98 ? 20.183 1.021 -26.138 1.00 83.62 98 LYS A O 1
ATOM 759 N N . VAL A 1 99 ? 19.816 2.298 -24.323 1.00 83.38 99 VAL A N 1
ATOM 760 C CA . VAL A 1 99 ? 19.415 3.506 -25.060 1.00 83.38 99 VAL A CA 1
ATOM 761 C C . VAL A 1 99 ? 20.575 4.022 -25.901 1.00 83.38 99 VAL A C 1
ATOM 763 O O . VAL A 1 99 ? 20.419 4.222 -27.103 1.00 83.38 99 VAL A O 1
ATOM 766 N N . LYS A 1 100 ? 21.766 4.163 -25.306 1.00 80.62 100 LYS A N 1
ATOM 767 C CA . LYS A 1 100 ? 22.966 4.599 -26.037 1.00 80.62 100 LYS A CA 1
ATOM 768 C C . LYS A 1 100 ? 23.312 3.647 -27.181 1.00 80.62 100 LYS A C 1
ATOM 770 O O . LYS A 1 100 ? 23.601 4.105 -28.282 1.00 80.62 100 LYS A O 1
ATOM 775 N N . GLN A 1 101 ? 23.227 2.335 -26.954 1.00 80.56 101 GLN A N 1
ATOM 776 C CA . GLN A 1 101 ? 23.432 1.341 -28.009 1.00 80.56 101 GLN A CA 1
ATOM 777 C C . GLN A 1 101 ? 22.410 1.491 -29.149 1.00 80.56 101 GLN A C 1
ATOM 779 O O . GLN A 1 101 ? 22.790 1.443 -30.318 1.00 80.56 101 GLN A O 1
ATOM 784 N N . SER A 1 102 ? 21.132 1.693 -28.816 1.00 78.81 102 SER A N 1
ATOM 785 C CA . SER A 1 102 ? 20.046 1.842 -29.797 1.00 78.81 102 SER A CA 1
ATOM 786 C C . SER A 1 102 ? 20.225 3.105 -30.644 1.00 78.81 102 SER A C 1
ATOM 788 O O . SER A 1 102 ? 20.143 3.033 -31.867 1.00 78.81 102 SER A O 1
ATOM 790 N N . LEU A 1 103 ? 20.577 4.229 -30.012 1.00 75.88 103 LEU A N 1
ATOM 791 C CA . LEU A 1 103 ? 20.910 5.483 -30.694 1.00 75.88 103 LEU A CA 1
ATOM 792 C C . LEU A 1 103 ? 22.077 5.324 -31.667 1.00 75.88 103 LEU A C 1
ATOM 794 O O . LEU A 1 103 ? 21.996 5.775 -32.803 1.00 75.88 103 LEU A O 1
ATOM 798 N N . ILE A 1 104 ? 23.162 4.668 -31.240 1.00 74.69 104 ILE A N 1
ATOM 799 C CA . ILE A 1 104 ? 24.322 4.428 -32.109 1.00 74.69 104 ILE A CA 1
ATOM 800 C C . ILE A 1 104 ? 23.903 3.609 -33.336 1.00 74.69 104 ILE A C 1
ATOM 802 O O . ILE A 1 104 ? 24.290 3.937 -34.454 1.00 74.69 104 ILE A O 1
ATOM 806 N N . GLN A 1 105 ? 23.088 2.566 -33.150 1.00 76.69 105 GLN A N 1
ATOM 807 C CA . GLN A 1 105 ? 22.582 1.755 -34.260 1.00 76.69 105 GLN A CA 1
ATOM 808 C C . GLN A 1 105 ? 21.684 2.550 -35.216 1.00 76.69 105 GLN A C 1
ATOM 810 O O . GLN A 1 105 ? 21.768 2.347 -36.427 1.00 76.69 105 GLN A O 1
ATOM 815 N N . GLU A 1 106 ? 20.836 3.436 -34.694 1.00 74.31 106 GLU A N 1
ATOM 816 C CA . GLU A 1 106 ? 19.964 4.304 -35.490 1.00 74.31 106 GLU A CA 1
ATOM 817 C C . GLU A 1 106 ? 20.777 5.317 -36.303 1.00 74.31 106 GLU A C 1
ATOM 819 O O . GLU A 1 106 ? 20.641 5.360 -37.523 1.00 74.31 106 GLU A O 1
ATOM 824 N N . ILE A 1 107 ? 21.719 6.021 -35.665 1.00 73.12 107 ILE A N 1
ATOM 825 C CA . ILE A 1 107 ? 22.624 6.972 -36.328 1.00 73.12 107 ILE A CA 1
ATOM 826 C C . ILE A 1 107 ? 23.423 6.285 -37.442 1.00 73.12 107 ILE A C 1
ATOM 828 O O . ILE A 1 107 ? 23.520 6.809 -38.551 1.00 73.12 107 ILE A O 1
ATOM 832 N N . LEU A 1 108 ? 23.984 5.099 -37.177 1.00 71.25 108 LEU A N 1
ATOM 833 C CA . LEU A 1 108 ? 24.730 4.337 -38.183 1.00 71.25 108 LEU A CA 1
ATOM 834 C C . LEU A 1 108 ? 23.839 3.922 -39.359 1.00 71.25 108 LEU A C 1
ATOM 836 O O . LEU A 1 108 ? 24.263 4.012 -40.511 1.00 71.25 108 LEU A O 1
ATOM 840 N N . ARG A 1 109 ? 22.604 3.486 -39.089 1.00 75.19 109 ARG A N 1
ATOM 841 C CA . ARG A 1 109 ? 21.639 3.111 -40.130 1.00 75.19 109 ARG A CA 1
ATOM 842 C C . ARG A 1 109 ? 21.251 4.309 -40.990 1.00 75.19 109 ARG A C 1
ATOM 844 O O . ARG A 1 109 ? 21.220 4.189 -42.212 1.00 75.19 109 ARG A O 1
ATOM 851 N N . ASP A 1 110 ? 20.983 5.447 -40.364 1.00 74.06 110 ASP A N 1
ATOM 852 C CA . ASP A 1 110 ? 20.628 6.682 -41.057 1.00 74.06 110 ASP A CA 1
ATOM 853 C C . ASP A 1 110 ? 21.774 7.196 -41.916 1.00 74.06 110 ASP A C 1
ATOM 855 O O . ASP A 1 110 ? 21.556 7.594 -43.060 1.00 74.06 110 ASP A O 1
ATOM 859 N N . TYR A 1 111 ? 23.003 7.104 -41.410 1.00 73.19 111 TYR A N 1
ATOM 860 C CA . TYR A 1 111 ? 24.194 7.447 -42.170 1.00 73.19 111 TYR A CA 1
ATOM 861 C C . TYR A 1 111 ? 24.386 6.534 -43.390 1.00 73.19 111 TYR A C 1
ATOM 863 O O . TYR A 1 111 ? 24.619 7.027 -44.492 1.00 73.19 111 TYR A O 1
ATOM 871 N N . LEU A 1 112 ? 24.233 5.214 -43.235 1.00 73.56 112 LEU A N 1
ATOM 872 C CA . LEU A 1 112 ? 24.304 4.274 -44.360 1.00 73.56 112 LEU A CA 1
ATOM 873 C C . LEU A 1 112 ? 23.215 4.551 -45.406 1.00 73.56 112 LEU A C 1
ATOM 875 O O . LEU A 1 112 ? 23.520 4.616 -46.596 1.00 73.56 112 LEU A O 1
ATOM 879 N N . ARG A 1 113 ? 21.973 4.793 -44.970 1.00 76.06 113 ARG A N 1
ATOM 880 C CA . ARG A 1 113 ? 20.863 5.181 -45.854 1.00 76.06 113 ARG A CA 1
ATOM 881 C C . ARG A 1 113 ? 21.179 6.463 -46.624 1.00 76.06 113 ARG A C 1
ATOM 883 O O . ARG A 1 113 ? 21.021 6.496 -47.840 1.00 76.06 113 ARG A O 1
ATOM 890 N N . TYR A 1 114 ? 21.688 7.486 -45.941 1.00 74.88 114 TYR A N 1
ATOM 891 C CA . TYR A 1 114 ? 22.134 8.725 -46.576 1.00 74.88 114 TYR A CA 1
ATOM 892 C C . TYR A 1 114 ? 23.218 8.468 -47.636 1.00 74.88 114 TYR A C 1
ATOM 894 O O . TYR A 1 114 ? 23.146 8.996 -48.748 1.00 74.88 114 TYR A O 1
ATOM 902 N N . LEU A 1 115 ? 24.211 7.623 -47.335 1.00 72.94 115 LEU A N 1
ATOM 903 C CA . LEU A 1 115 ? 25.267 7.261 -48.287 1.00 72.94 115 LEU A CA 1
ATOM 904 C C . L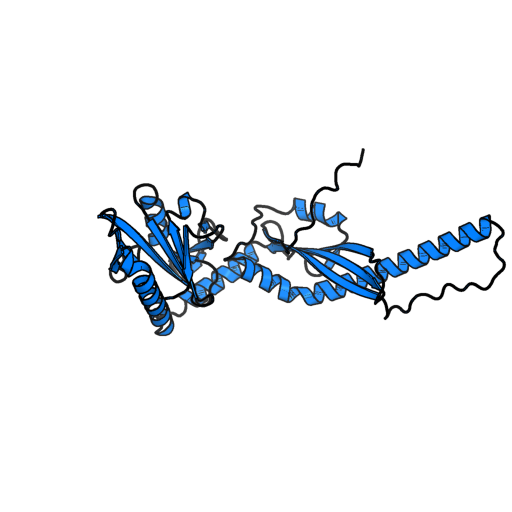EU A 1 115 ? 24.737 6.509 -49.517 1.00 72.94 115 LEU A C 1
ATOM 906 O O . LEU A 1 115 ? 25.278 6.684 -50.611 1.00 72.94 115 LEU A O 1
ATOM 910 N N . GLU A 1 116 ? 23.714 5.668 -49.355 1.00 77.50 116 GLU A N 1
ATOM 911 C CA . GLU A 1 116 ? 23.047 4.974 -50.460 1.00 77.50 116 GLU A CA 1
ATOM 912 C C . GLU A 1 116 ? 22.222 5.934 -51.326 1.00 77.50 116 GLU A C 1
ATOM 914 O O . GLU A 1 116 ? 22.306 5.887 -52.554 1.00 77.50 116 GLU A O 1
ATOM 919 N N . GLU A 1 117 ? 21.442 6.822 -50.709 1.00 80.25 117 GLU A N 1
ATOM 920 C CA . GLU A 1 117 ? 20.598 7.799 -51.408 1.00 80.25 117 GLU A CA 1
ATOM 921 C C . GLU A 1 117 ? 21.437 8.821 -52.185 1.00 80.25 117 GLU A C 1
ATOM 923 O O . GLU A 1 117 ? 21.184 9.071 -53.365 1.00 80.25 117 GLU A O 1
ATOM 928 N N . THR A 1 118 ? 22.500 9.347 -51.573 1.00 74.12 118 THR A N 1
ATOM 929 C CA . THR A 1 118 ? 23.439 10.265 -52.241 1.00 74.12 118 THR A CA 1
ATOM 930 C C . THR A 1 118 ? 24.211 9.595 -53.376 1.00 74.12 118 THR A C 1
ATOM 932 O O . THR A 1 118 ? 24.465 10.234 -54.401 1.00 74.12 118 THR A O 1
ATOM 935 N N . ALA A 1 119 ? 24.547 8.305 -53.244 1.00 72.25 119 ALA A N 1
ATOM 936 C CA . ALA A 1 119 ? 25.138 7.525 -54.328 1.00 72.25 119 ALA A CA 1
ATOM 937 C C . ALA A 1 119 ? 24.166 7.360 -55.505 1.00 72.25 119 ALA A C 1
ATOM 939 O O . ALA A 1 119 ? 24.553 7.611 -56.645 1.00 72.25 119 ALA A O 1
ATOM 940 N N . LYS A 1 120 ? 22.902 6.999 -55.234 1.00 79.25 120 LYS A N 1
ATOM 941 C CA . LYS A 1 120 ? 21.848 6.875 -56.259 1.00 79.25 120 LYS A CA 1
ATOM 942 C C . LYS A 1 120 ? 21.596 8.192 -56.995 1.00 79.25 120 LYS A C 1
ATOM 944 O O . LYS A 1 120 ? 21.344 8.174 -58.193 1.00 79.25 120 LYS A O 1
ATOM 949 N N . ALA A 1 121 ? 21.696 9.321 -56.298 1.00 78.38 121 ALA A N 1
ATOM 950 C CA . ALA A 1 121 ? 21.506 10.648 -56.877 1.00 78.38 121 ALA A CA 1
ATOM 951 C C . ALA A 1 121 ? 22.731 11.181 -57.652 1.00 78.38 121 ALA A C 1
ATOM 953 O O . ALA A 1 121 ? 22.672 12.279 -58.200 1.00 78.38 121 ALA A O 1
ATOM 954 N N . GLY A 1 122 ? 23.858 10.455 -57.686 1.00 70.44 122 GLY A N 1
ATOM 955 C CA . GLY A 1 122 ? 25.098 10.933 -58.314 1.00 70.44 122 GLY A CA 1
ATOM 956 C C . GLY A 1 122 ? 25.750 12.116 -57.581 1.00 70.44 122 GLY A C 1
ATOM 957 O O . GLY A 1 122 ? 26.637 12.769 -58.124 1.00 70.44 122 GLY A O 1
ATOM 958 N N . LEU A 1 123 ? 25.337 12.385 -56.337 1.00 67.50 123 LEU A N 1
ATOM 959 C CA . LEU A 1 123 ? 25.739 13.547 -55.536 1.00 67.50 123 LEU A CA 1
ATOM 960 C C . LEU A 1 123 ? 26.973 13.281 -54.659 1.00 67.50 123 LEU A C 1
ATOM 962 O O . LEU A 1 123 ? 27.259 14.037 -53.733 1.00 67.50 123 LEU A O 1
ATOM 966 N N . ARG A 1 124 ? 27.745 12.226 -54.946 1.00 59.81 124 ARG A N 1
ATOM 967 C CA . ARG A 1 124 ? 29.021 11.938 -54.268 1.00 59.81 124 ARG A CA 1
ATOM 968 C C . ARG A 1 124 ? 30.128 12.899 -54.724 1.00 59.81 124 ARG A C 1
ATOM 970 O O . ARG A 1 124 ? 31.104 12.491 -55.346 1.00 59.81 124 ARG A O 1
ATOM 977 N N . LYS A 1 125 ? 29.982 14.187 -54.424 1.00 49.09 125 LYS A N 1
ATOM 978 C CA . LYS A 1 125 ? 31.059 15.182 -54.472 1.00 49.09 125 LYS A CA 1
ATOM 979 C C . LYS A 1 125 ? 30.922 16.104 -53.261 1.00 49.09 125 LYS A C 1
ATOM 981 O O . LYS A 1 125 ? 30.149 17.052 -53.299 1.00 49.09 125 LYS A O 1
ATOM 986 N N . GLY A 1 126 ? 31.671 15.816 -52.198 1.00 52.22 126 GLY A N 1
ATOM 987 C CA . GLY A 1 126 ? 31.829 16.728 -51.063 1.00 52.22 126 GLY A CA 1
ATOM 988 C C . GLY A 1 126 ? 32.155 16.034 -49.741 1.00 52.22 126 GLY A C 1
ATOM 989 O O . GLY A 1 126 ? 31.487 15.076 -49.356 1.00 52.22 126 GLY A O 1
ATOM 990 N N . ASP A 1 127 ? 33.151 16.574 -49.039 1.00 48.81 127 ASP A N 1
ATOM 991 C CA . ASP A 1 127 ? 33.635 16.180 -47.707 1.00 48.81 127 ASP A CA 1
ATOM 992 C C . ASP A 1 127 ? 32.664 16.562 -46.571 1.00 48.81 127 ASP A C 1
ATOM 994 O O . ASP A 1 127 ? 33.060 17.137 -45.555 1.00 48.81 127 ASP A O 1
ATOM 998 N N . ILE A 1 128 ? 31.365 16.276 -46.705 1.00 48.31 128 ILE A N 1
ATOM 999 C CA . ILE A 1 128 ? 30.430 16.474 -45.589 1.00 48.31 128 ILE A CA 1
ATOM 1000 C C . ILE A 1 128 ? 30.504 15.245 -44.682 1.00 48.31 128 ILE A C 1
ATOM 1002 O O . ILE A 1 128 ? 29.692 14.322 -44.742 1.00 48.31 128 ILE A O 1
ATOM 1006 N N . LEU A 1 129 ? 31.529 15.239 -43.832 1.00 49.94 129 LEU A N 1
ATOM 1007 C CA . LEU A 1 129 ? 31.600 14.378 -42.661 1.00 49.94 129 LEU A CA 1
ATOM 1008 C C . LEU A 1 129 ? 30.543 14.854 -41.662 1.00 49.94 129 LEU A C 1
ATOM 1010 O O . LEU A 1 129 ? 30.748 15.839 -40.950 1.00 49.94 129 LEU A O 1
ATOM 1014 N N . VAL A 1 130 ? 29.413 14.146 -41.599 1.00 51.22 130 VAL A N 1
ATOM 1015 C CA . VAL A 1 130 ? 28.501 14.229 -40.454 1.00 51.22 130 VAL A CA 1
ATOM 1016 C C . VAL A 1 130 ? 29.312 13.819 -39.227 1.00 51.22 130 VAL A C 1
ATOM 1018 O O . VAL A 1 130 ? 29.592 12.639 -39.020 1.00 51.22 130 VAL A O 1
ATOM 1021 N N . LYS A 1 131 ? 29.770 14.801 -38.446 1.00 47.78 131 LYS A N 1
ATOM 1022 C CA . LYS A 1 131 ? 30.445 14.524 -37.180 1.00 47.78 131 LYS A CA 1
ATOM 1023 C C . LYS A 1 131 ? 29.377 14.049 -36.196 1.00 47.78 131 LYS A C 1
ATOM 1025 O O . LYS A 1 131 ? 28.406 14.779 -35.993 1.00 47.78 131 LYS A O 1
ATOM 1030 N N . PRO A 1 132 ? 29.516 12.852 -35.603 1.00 50.62 132 PRO A N 1
ATOM 1031 C CA . PRO A 1 132 ? 28.591 12.425 -34.570 1.00 50.62 132 PRO A CA 1
ATOM 1032 C C . PRO A 1 132 ? 28.630 13.448 -33.435 1.00 50.62 132 PRO A C 1
ATOM 1034 O O . PRO A 1 132 ? 29.707 13.880 -33.016 1.00 50.62 132 PRO A O 1
ATOM 1037 N N . VAL A 1 133 ? 27.449 13.833 -32.954 1.00 54.53 133 VAL A N 1
ATOM 1038 C CA . VAL A 1 133 ? 27.301 14.546 -31.682 1.00 54.53 133 VAL A CA 1
ATOM 1039 C C . VAL A 1 133 ? 28.077 13.748 -30.636 1.00 54.53 133 VAL A C 1
ATOM 1041 O O . VAL A 1 133 ? 27.964 12.516 -30.599 1.00 54.53 133 VAL A O 1
ATOM 1044 N N . SER A 1 134 ? 28.921 14.405 -29.836 1.00 57.56 134 SER A N 1
ATOM 1045 C CA . SER A 1 134 ? 29.727 13.676 -28.861 1.00 57.56 134 SER A CA 1
ATOM 1046 C C . SER A 1 134 ? 28.784 12.911 -27.924 1.00 57.56 134 SER A C 1
ATOM 1048 O O . SER A 1 134 ? 27.788 13.452 -27.446 1.00 57.56 134 SER A O 1
ATOM 1050 N N . GLY A 1 135 ? 29.053 11.627 -27.662 1.00 54.56 135 GLY A N 1
ATOM 1051 C CA . GLY A 1 135 ? 28.162 10.795 -26.837 1.00 54.56 135 GLY A CA 1
ATOM 1052 C C . GLY A 1 135 ? 27.946 11.324 -25.406 1.00 54.56 135 GLY A C 1
ATOM 1053 O O . GLY A 1 135 ? 27.073 10.820 -24.700 1.00 54.56 135 GLY A O 1
ATOM 1054 N N . GLY A 1 136 ? 28.728 12.326 -24.982 1.00 60.16 136 GLY A N 1
ATOM 1055 C CA . GLY A 1 136 ? 28.568 13.060 -23.725 1.00 60.16 136 GLY A CA 1
ATOM 1056 C C . GLY A 1 136 ? 27.488 14.152 -23.743 1.00 60.16 136 GLY A C 1
ATOM 1057 O O . GLY A 1 136 ? 27.050 14.567 -22.676 1.00 60.16 136 GLY A O 1
ATOM 1058 N N . GLU A 1 137 ? 27.018 14.591 -24.914 1.00 66.31 137 GLU A N 1
ATOM 1059 C CA . GLU A 1 137 ? 25.963 15.614 -25.055 1.00 66.31 137 GLU A CA 1
ATOM 1060 C C . GLU A 1 137 ? 24.542 15.027 -25.008 1.00 66.31 137 GLU A C 1
ATOM 1062 O O . GLU A 1 137 ? 23.563 15.762 -24.850 1.00 66.31 137 GLU A O 1
ATOM 1067 N N . VAL A 1 138 ? 24.420 13.698 -25.106 1.00 72.12 138 VAL A N 1
ATOM 1068 C CA . VAL A 1 138 ? 23.144 12.981 -25.017 1.00 72.12 138 VAL A CA 1
ATOM 1069 C C . VAL A 1 138 ? 22.787 12.742 -23.553 1.00 72.12 138 VAL A C 1
ATOM 1071 O O . VAL A 1 138 ? 23.444 11.967 -22.852 1.00 72.12 138 VAL A O 1
ATOM 1074 N N . ARG A 1 139 ? 21.695 13.359 -23.098 1.00 78.81 139 ARG A N 1
ATOM 1075 C CA . ARG A 1 139 ? 21.092 13.066 -21.794 1.00 78.81 139 ARG A CA 1
ATOM 1076 C C . AR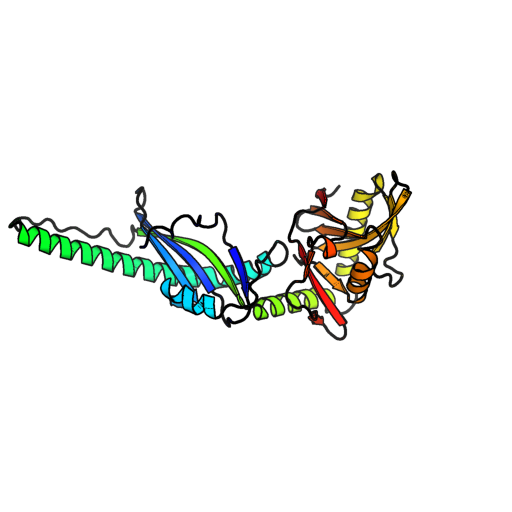G A 1 139 ? 20.019 12.003 -21.946 1.00 78.81 139 ARG A C 1
ATOM 1078 O O . ARG A 1 139 ? 19.183 12.096 -22.840 1.00 78.81 139 ARG A O 1
ATOM 1085 N N . VAL A 1 140 ? 20.039 11.025 -21.044 1.00 82.94 140 VAL A N 1
ATOM 1086 C CA . VAL A 1 140 ? 19.003 9.996 -20.936 1.00 82.94 140 VAL A CA 1
ATOM 1087 C C . VAL A 1 140 ? 18.190 10.271 -19.676 1.00 82.94 140 VAL A C 1
ATOM 1089 O O . VAL A 1 140 ? 18.751 10.322 -18.584 1.00 82.94 140 VAL A O 1
ATOM 1092 N N . SER A 1 141 ? 16.882 10.467 -19.824 1.00 85.62 141 SER A N 1
ATOM 1093 C CA . SER A 1 141 ? 15.928 10.496 -18.716 1.00 85.62 141 SER A CA 1
ATOM 1094 C C . SER A 1 141 ? 15.178 9.171 -18.651 1.00 85.62 141 SER A C 1
ATOM 1096 O O . SER A 1 141 ? 14.826 8.598 -19.681 1.00 85.62 141 SER A O 1
ATOM 1098 N N . ILE A 1 142 ? 14.962 8.660 -17.439 1.00 85.56 142 ILE A N 1
ATOM 1099 C CA . ILE A 1 142 ? 14.301 7.374 -17.201 1.00 85.56 142 ILE A CA 1
ATOM 1100 C C . ILE A 1 142 ? 13.191 7.598 -16.185 1.00 85.56 142 ILE A C 1
ATOM 1102 O O . ILE A 1 142 ? 13.443 8.114 -15.097 1.00 85.56 142 ILE A O 1
ATOM 1106 N N . SER A 1 143 ? 11.979 7.197 -16.549 1.00 86.50 143 SER A N 1
ATOM 1107 C CA . SER A 1 143 ? 10.786 7.312 -15.715 1.00 86.50 143 SER A CA 1
ATOM 1108 C C . SER A 1 143 ? 10.115 5.942 -15.595 1.00 86.50 143 SER A C 1
ATOM 1110 O O . SER A 1 143 ? 9.819 5.332 -16.631 1.00 86.50 143 SER A O 1
ATOM 1112 N N . PRO A 1 144 ? 9.880 5.430 -14.374 1.00 87.75 144 PRO A N 1
ATOM 1113 C CA . PRO A 1 144 ? 9.098 4.216 -14.192 1.00 87.75 144 PRO A CA 1
ATOM 1114 C C . PRO A 1 144 ? 7.639 4.475 -14.566 1.00 87.75 144 PRO A C 1
ATOM 1116 O O . PRO A 1 144 ? 7.102 5.545 -14.293 1.00 87.75 144 PRO A O 1
ATOM 1119 N N . LEU A 1 145 ? 7.021 3.497 -15.219 1.00 89.69 145 LEU A N 1
ATOM 1120 C CA . LEU A 1 145 ? 5.598 3.512 -15.552 1.00 89.69 145 LEU A CA 1
ATOM 1121 C C . LEU A 1 145 ? 4.834 2.517 -14.688 1.00 89.69 145 LEU A C 1
ATOM 1123 O O . LEU A 1 145 ? 3.784 2.843 -14.151 1.00 89.69 145 LEU A O 1
ATOM 1127 N N . VAL A 1 146 ? 5.376 1.305 -14.572 1.00 91.06 146 VAL A N 1
ATOM 1128 C CA . VAL A 1 146 ? 4.796 0.215 -13.790 1.00 91.06 146 VAL A CA 1
ATOM 1129 C C . VAL A 1 146 ? 5.926 -0.508 -13.078 1.00 91.06 146 VAL A C 1
ATOM 1131 O O . VAL A 1 146 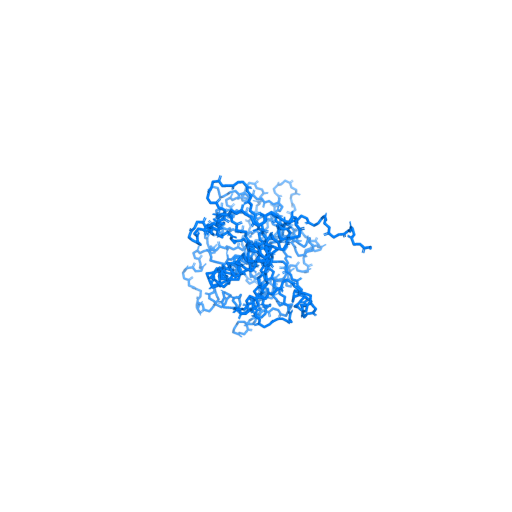? 6.946 -0.816 -13.699 1.00 91.06 146 VAL A O 1
ATOM 1134 N N . PHE A 1 147 ? 5.744 -0.802 -11.799 1.00 92.56 147 PHE A N 1
ATOM 1135 C CA . PHE A 1 147 ? 6.633 -1.660 -11.034 1.00 92.56 147 PHE A CA 1
ATOM 1136 C C . PHE A 1 147 ? 5.824 -2.754 -10.348 1.00 92.56 147 PHE A C 1
ATOM 1138 O O . PHE A 1 147 ? 4.910 -2.464 -9.584 1.00 92.56 147 PHE A O 1
ATOM 1145 N N . ILE A 1 148 ? 6.157 -4.005 -10.650 1.00 93.31 148 ILE A N 1
ATOM 1146 C CA . ILE A 1 148 ? 5.461 -5.192 -10.162 1.00 93.31 148 ILE A CA 1
ATOM 1147 C C . ILE A 1 148 ? 6.438 -6.004 -9.326 1.00 93.31 148 ILE A C 1
ATOM 1149 O O . ILE A 1 148 ? 7.527 -6.333 -9.800 1.00 93.31 148 ILE A O 1
ATOM 1153 N N . VAL A 1 149 ? 6.051 -6.359 -8.108 1.00 93.38 149 VAL A N 1
ATOM 1154 C CA . VAL A 1 149 ? 6.824 -7.258 -7.242 1.00 93.38 149 VAL A CA 1
ATOM 1155 C C . VAL A 1 149 ? 6.094 -8.585 -7.031 1.00 93.38 149 VAL A C 1
ATOM 1157 O O . VAL A 1 149 ? 4.867 -8.628 -7.133 1.00 93.38 149 VAL A O 1
ATOM 1160 N N . PRO A 1 150 ? 6.811 -9.680 -6.725 1.00 92.25 150 PRO A N 1
ATOM 1161 C CA . PRO A 1 150 ? 6.167 -10.912 -6.285 1.00 92.25 150 PRO A CA 1
ATOM 1162 C C . PRO A 1 150 ? 5.332 -10.676 -5.022 1.00 92.25 150 PRO A C 1
ATOM 1164 O O . PRO A 1 150 ? 5.847 -10.092 -4.063 1.00 92.25 150 PRO A O 1
ATOM 1167 N N . THR A 1 151 ? 4.098 -11.190 -4.979 1.00 90.75 151 THR A N 1
ATOM 1168 C CA . THR A 1 151 ? 3.246 -11.143 -3.773 1.00 90.75 151 THR A CA 1
ATOM 1169 C C . THR A 1 151 ? 3.997 -11.671 -2.553 1.00 90.75 151 THR A C 1
ATOM 1171 O O . THR A 1 151 ? 4.044 -10.987 -1.536 1.00 90.75 151 THR A O 1
ATOM 1174 N N . GLU A 1 152 ? 4.720 -12.791 -2.691 1.00 89.12 152 GLU A N 1
ATOM 1175 C CA . GLU A 1 152 ? 5.547 -13.391 -1.627 1.00 89.12 152 GLU A CA 1
ATOM 1176 C C . GLU A 1 152 ? 6.555 -12.404 -1.005 1.00 89.12 152 GLU A C 1
ATOM 1178 O O . GLU A 1 152 ? 6.840 -12.452 0.191 1.00 89.12 152 GLU A O 1
ATOM 1183 N N . SER A 1 153 ? 7.106 -11.483 -1.803 1.00 89.62 153 SER A N 1
ATOM 1184 C CA . SER A 1 153 ? 8.034 -10.463 -1.297 1.00 89.62 153 SER A CA 1
ATOM 1185 C C . SER A 1 153 ? 7.318 -9.412 -0.451 1.00 89.62 153 SER A C 1
ATOM 1187 O O . SER A 1 153 ? 7.867 -8.969 0.555 1.00 89.62 153 SER A O 1
ATOM 1189 N N . VAL A 1 154 ? 6.090 -9.039 -0.822 1.00 89.44 154 VAL A N 1
ATOM 1190 C CA . VAL A 1 154 ? 5.249 -8.164 0.005 1.00 89.44 154 VAL A CA 1
ATOM 1191 C C . VAL A 1 154 ? 4.834 -8.888 1.281 1.00 89.44 154 VAL A C 1
ATOM 1193 O O . VAL A 1 154 ? 4.952 -8.306 2.356 1.00 89.44 154 VAL A O 1
ATOM 1196 N N . GLU A 1 155 ? 4.433 -10.163 1.200 1.00 87.81 155 GLU A N 1
ATOM 1197 C CA . GLU A 1 155 ? 4.031 -10.930 2.384 1.00 87.81 155 GLU A CA 1
ATOM 1198 C C . GLU A 1 155 ? 5.148 -11.020 3.420 1.00 87.81 155 GLU A C 1
ATOM 1200 O O . GLU A 1 155 ? 4.897 -10.834 4.608 1.00 87.81 155 GLU A O 1
ATOM 1205 N N . LYS A 1 156 ? 6.389 -11.249 2.979 1.00 88.06 156 LYS A N 1
ATOM 1206 C CA . LYS A 1 156 ? 7.559 -11.311 3.864 1.00 88.06 156 LYS A CA 1
ATOM 1207 C C . LYS A 1 156 ? 7.843 -9.979 4.551 1.00 88.06 156 LYS A C 1
ATOM 1209 O O . LYS A 1 156 ? 8.078 -9.963 5.756 1.00 88.06 156 LYS A O 1
ATOM 1214 N N . GLU A 1 157 ? 7.814 -8.870 3.812 1.00 88.00 157 GLU A N 1
ATOM 1215 C CA . GLU A 1 157 ? 8.045 -7.536 4.383 1.00 88.00 157 GLU A CA 1
ATOM 1216 C C . GLU A 1 157 ? 6.927 -7.132 5.350 1.00 88.00 157 GLU A C 1
ATOM 1218 O O . GLU A 1 157 ? 7.196 -6.587 6.420 1.00 88.00 157 GLU A O 1
ATOM 1223 N N . VAL A 1 158 ? 5.674 -7.446 5.014 1.00 87.19 158 VAL A N 1
ATOM 1224 C CA . VAL A 1 158 ? 4.532 -7.209 5.901 1.00 87.19 158 VAL A CA 1
ATOM 1225 C C . VAL A 1 158 ? 4.625 -8.088 7.144 1.00 87.19 158 VAL A C 1
ATOM 1227 O O . VAL A 1 158 ? 4.490 -7.576 8.248 1.00 87.19 158 VAL A O 1
ATOM 1230 N N . ALA A 1 159 ? 4.914 -9.383 7.004 1.00 85.00 159 ALA A N 1
ATOM 1231 C CA . ALA A 1 159 ? 5.080 -10.282 8.143 1.00 85.00 159 ALA A CA 1
ATOM 1232 C C . ALA A 1 159 ? 6.188 -9.803 9.083 1.00 85.00 159 ALA A C 1
ATOM 1234 O O . ALA A 1 159 ? 5.980 -9.767 10.292 1.00 85.00 159 ALA A O 1
ATOM 1235 N N . LYS A 1 160 ? 7.316 -9.348 8.528 1.00 85.69 160 LYS A N 1
ATOM 1236 C CA . LYS A 1 160 ? 8.405 -8.752 9.299 1.00 85.69 160 LYS A CA 1
ATOM 1237 C C . LYS A 1 160 ? 7.975 -7.471 10.015 1.00 85.69 160 LYS A C 1
ATOM 1239 O O . LYS A 1 160 ? 8.280 -7.316 11.188 1.00 85.69 160 LYS A O 1
ATOM 1244 N N . GLY A 1 161 ? 7.255 -6.565 9.353 1.00 82.50 161 GLY A N 1
ATOM 1245 C CA . GLY A 1 161 ? 6.770 -5.337 9.994 1.00 82.50 161 GLY A CA 1
ATOM 1246 C C . GLY A 1 161 ? 5.730 -5.604 11.088 1.00 82.50 161 GLY A C 1
ATOM 1247 O O . GLY A 1 161 ? 5.764 -4.971 12.141 1.00 82.50 161 GLY A O 1
ATOM 1248 N N . VAL A 1 162 ? 4.846 -6.585 10.886 1.00 80.75 162 VAL A N 1
ATOM 1249 C CA . VAL A 1 162 ? 3.913 -7.066 11.916 1.00 80.75 162 VAL A CA 1
ATOM 1250 C C . VAL A 1 162 ? 4.691 -7.673 13.085 1.00 80.75 162 VAL A C 1
ATOM 1252 O O . VAL A 1 162 ? 4.423 -7.336 14.234 1.00 80.75 162 VAL A O 1
ATOM 1255 N N . GLU A 1 163 ? 5.683 -8.520 12.818 1.00 79.50 163 GLU A N 1
ATOM 1256 C CA . GLU A 1 163 ? 6.563 -9.078 13.843 1.00 79.50 163 GLU A CA 1
ATOM 1257 C C . GLU A 1 163 ? 7.335 -7.980 14.585 1.00 79.50 163 GLU A C 1
ATOM 1259 O O . GLU A 1 163 ? 7.366 -7.998 15.802 1.00 79.50 163 GLU A O 1
ATOM 1264 N N . GLU A 1 164 ? 7.866 -6.953 13.930 1.00 75.31 164 GLU A N 1
ATOM 1265 C CA . GLU A 1 164 ? 8.543 -5.838 14.611 1.00 75.31 164 GLU A CA 1
ATOM 1266 C C . GLU A 1 164 ? 7.606 -5.028 15.522 1.00 75.31 164 GLU A C 1
ATOM 1268 O O . GLU A 1 164 ? 8.044 -4.496 16.538 1.00 75.31 164 GLU A O 1
ATOM 1273 N N . VAL A 1 165 ? 6.311 -4.948 15.205 1.00 70.88 165 VAL A N 1
ATOM 1274 C CA . VAL A 1 165 ? 5.318 -4.274 16.059 1.00 70.88 165 VAL A CA 1
ATOM 1275 C C . VAL A 1 165 ? 4.812 -5.173 17.197 1.00 70.88 165 VAL A C 1
ATOM 1277 O O . VAL A 1 165 ? 4.346 -4.665 18.217 1.00 70.88 165 VAL A O 1
ATOM 1280 N N . ILE A 1 166 ? 4.900 -6.501 17.050 1.00 64.75 166 ILE A N 1
ATOM 1281 C CA . ILE A 1 166 ? 4.281 -7.484 17.962 1.00 64.75 166 ILE A CA 1
ATOM 1282 C C . ILE A 1 166 ? 5.302 -8.290 18.784 1.00 64.75 166 ILE A C 1
ATOM 1284 O O . ILE A 1 166 ? 5.059 -8.558 19.955 1.00 64.75 166 ILE A O 1
ATOM 1288 N N . SER A 1 167 ? 6.420 -8.696 18.178 1.00 51.22 167 SER A N 1
ATOM 1289 C CA . SER A 1 167 ? 7.564 -9.428 18.758 1.00 51.22 167 SER A CA 1
ATOM 1290 C C . SER A 1 167 ? 8.529 -8.533 19.534 1.00 51.22 167 SER A C 1
ATOM 1292 O O . SER A 1 167 ? 9.510 -9.020 20.104 1.00 51.22 167 SER A O 1
ATOM 1294 N N . VAL A 1 168 ? 8.251 -7.239 19.629 1.00 48.34 168 VAL A N 1
ATOM 1295 C CA . VAL A 1 168 ? 8.660 -6.498 20.817 1.00 48.34 168 VAL A CA 1
ATOM 1296 C C . VAL A 1 168 ? 7.890 -7.139 21.985 1.00 48.34 168 VAL A C 1
ATOM 1298 O O . VAL A 1 168 ? 6.716 -6.869 22.205 1.00 48.34 168 VAL A O 1
ATOM 1301 N N . GLY A 1 169 ? 8.527 -8.145 22.593 1.00 38.34 169 GLY A N 1
ATOM 1302 C CA . GLY A 1 169 ? 7.900 -9.320 23.216 1.00 38.34 169 GLY A CA 1
ATOM 1303 C C . GLY A 1 169 ? 7.355 -9.140 24.628 1.00 38.34 169 GLY A C 1
ATOM 1304 O O . GLY A 1 169 ? 6.972 -10.118 25.255 1.00 38.34 169 GLY A O 1
ATOM 1305 N N . ASP A 1 170 ? 7.270 -7.907 25.093 1.00 44.03 170 ASP A N 1
ATOM 1306 C CA . ASP A 1 170 ? 6.428 -7.464 26.192 1.00 44.03 170 ASP A CA 1
ATOM 1307 C C . ASP A 1 170 ? 5.787 -6.177 25.689 1.00 44.03 170 ASP A C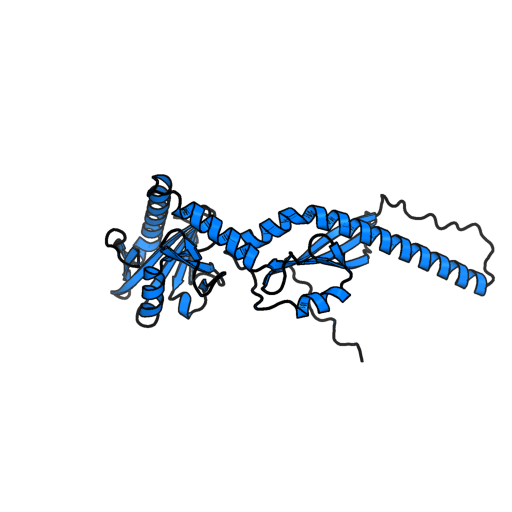 1
ATOM 1309 O O . ASP A 1 170 ? 6.369 -5.496 24.847 1.00 44.03 170 ASP A O 1
ATOM 1313 N N . VAL A 1 171 ? 4.592 -5.836 26.160 1.00 54.62 171 VAL A N 1
ATOM 1314 C CA . VAL A 1 171 ? 4.008 -4.513 25.928 1.00 54.62 171 VAL A CA 1
ATOM 1315 C C . VAL A 1 171 ? 5.052 -3.465 26.340 1.00 54.62 171 VAL A C 1
ATOM 1317 O O . VAL A 1 171 ? 5.229 -3.197 27.525 1.00 54.62 171 VAL A O 1
ATOM 1320 N N . THR A 1 172 ? 5.819 -2.942 25.384 1.00 58.59 172 THR A N 1
ATOM 1321 C CA . THR A 1 172 ? 6.858 -1.967 25.686 1.00 58.59 172 THR A CA 1
ATOM 1322 C C . THR A 1 172 ? 6.199 -0.650 26.010 1.00 58.59 172 THR A C 1
ATOM 1324 O O . THR A 1 172 ? 5.129 -0.333 25.485 1.00 58.59 172 THR A O 1
ATOM 1327 N N . GLU A 1 173 ? 6.869 0.140 26.843 1.00 64.81 173 GLU A N 1
ATOM 1328 C CA . GLU A 1 173 ? 6.475 1.524 27.101 1.00 64.81 173 GLU A CA 1
ATOM 1329 C C . GLU A 1 173 ? 6.223 2.265 25.782 1.00 64.81 173 GLU A C 1
ATOM 1331 O O . GLU A 1 173 ? 5.183 2.891 25.641 1.00 64.81 173 GLU A O 1
ATOM 1336 N N . GLU A 1 174 ? 7.058 2.056 24.756 1.00 70.88 174 GLU A N 1
ATOM 1337 C CA . GLU A 1 174 ? 6.862 2.656 23.429 1.00 70.88 174 GLU A CA 1
ATOM 1338 C C . GLU A 1 174 ? 5.506 2.295 22.794 1.00 70.88 174 GLU A C 1
ATOM 1340 O O . GLU A 1 174 ? 4.860 3.155 22.197 1.00 70.88 174 GLU A O 1
ATOM 1345 N N . LYS A 1 175 ? 5.042 1.042 22.899 1.00 73.62 175 LYS A N 1
ATOM 1346 C CA . LYS A 1 175 ? 3.741 0.651 22.338 1.00 73.62 175 LYS A CA 1
ATOM 1347 C C . LYS A 1 175 ? 2.592 1.300 23.112 1.00 73.62 175 LYS A C 1
ATOM 1349 O O . LYS A 1 175 ? 1.668 1.825 22.492 1.00 73.62 175 LYS A O 1
ATOM 1354 N N . LEU A 1 176 ? 2.672 1.294 24.442 1.00 77.06 176 LEU A N 1
ATOM 1355 C CA . LEU A 1 176 ? 1.673 1.934 25.303 1.00 77.06 176 LEU A CA 1
ATOM 1356 C C . LEU A 1 176 ? 1.621 3.443 25.094 1.00 77.06 176 LEU A C 1
ATOM 1358 O O . LEU A 1 176 ? 0.536 4.013 25.084 1.00 77.06 176 LEU A O 1
ATOM 1362 N N . GLU A 1 177 ? 2.773 4.082 24.906 1.00 82.25 177 GLU A N 1
ATOM 1363 C CA . GLU A 1 177 ? 2.882 5.504 24.587 1.00 82.25 177 GLU A CA 1
ATOM 1364 C C . GLU A 1 177 ? 2.175 5.821 23.271 1.00 82.25 177 GLU A C 1
ATOM 1366 O O . GLU A 1 177 ? 1.375 6.750 23.220 1.00 82.25 177 GLU A O 1
ATOM 1371 N N . VAL A 1 178 ? 2.407 5.022 22.226 1.00 84.31 178 VAL A N 1
ATOM 1372 C CA . VAL A 1 178 ? 1.767 5.219 20.917 1.00 84.31 178 VAL A CA 1
ATOM 1373 C C . VAL A 1 178 ? 0.255 5.012 20.993 1.00 84.31 178 VAL A C 1
ATOM 1375 O O . VAL A 1 178 ? -0.505 5.794 20.423 1.00 84.31 178 VAL A O 1
ATOM 1378 N N . GLU A 1 179 ? -0.207 3.984 21.702 1.00 84.12 179 GLU A N 1
ATOM 1379 C CA . GLU A 1 179 ? -1.640 3.746 21.905 1.00 84.12 179 GLU A CA 1
ATOM 1380 C C . GLU A 1 179 ? -2.284 4.863 22.742 1.00 84.12 179 GLU A C 1
ATOM 1382 O O . GLU A 1 179 ? -3.363 5.345 22.395 1.00 84.12 179 GLU A O 1
ATOM 1387 N N . ALA A 1 180 ? -1.608 5.337 23.793 1.00 88.62 180 ALA A N 1
ATOM 1388 C CA . ALA A 1 180 ? -2.080 6.435 24.632 1.00 88.62 180 ALA A CA 1
ATOM 1389 C C . ALA A 1 180 ? -2.144 7.769 23.872 1.00 88.62 180 ALA A C 1
ATOM 1391 O O . ALA A 1 180 ? -3.143 8.479 23.988 1.00 88.62 180 ALA A O 1
ATOM 1392 N N . GLU A 1 181 ? -1.122 8.084 23.072 1.00 92.81 181 GLU A N 1
ATOM 1393 C CA . GLU A 1 181 ? -1.087 9.272 22.214 1.00 92.81 181 GLU A CA 1
ATOM 1394 C C . GLU A 1 181 ? -2.220 9.224 21.180 1.00 92.81 181 GLU A C 1
ATOM 1396 O O . GLU A 1 181 ? -2.985 10.181 21.037 1.00 92.81 181 GLU A O 1
ATOM 1401 N N . GLY A 1 182 ? -2.389 8.077 20.512 1.00 92.88 182 GLY A N 1
ATOM 1402 C CA . GLY A 1 182 ? -3.478 7.866 19.559 1.00 92.88 182 GLY A CA 1
ATOM 1403 C C . GLY A 1 182 ? -4.856 8.053 20.193 1.00 92.88 182 GLY A C 1
ATOM 1404 O O . GLY A 1 182 ? -5.711 8.743 19.632 1.00 92.88 182 GLY A O 1
ATOM 1405 N N . ARG A 1 183 ? -5.051 7.505 21.398 1.00 94.00 183 ARG A N 1
ATOM 1406 C CA . ARG A 1 183 ? -6.272 7.680 22.190 1.00 94.00 183 ARG A CA 1
ATOM 1407 C C . ARG A 1 183 ? -6.547 9.148 22.493 1.00 94.00 183 ARG A C 1
ATOM 1409 O O . ARG A 1 183 ? -7.646 9.622 22.221 1.00 94.00 183 ARG A O 1
ATOM 1416 N N . GLU A 1 184 ? -5.571 9.864 23.044 1.00 95.94 184 GLU A N 1
ATOM 1417 C CA . GLU A 1 184 ? -5.757 11.256 23.461 1.00 95.94 184 GLU A CA 1
ATOM 1418 C C . GLU A 1 184 ? -6.168 12.139 22.274 1.00 95.94 184 GLU A C 1
ATOM 1420 O O . GLU A 1 184 ? -7.092 12.954 22.371 1.00 95.94 184 GLU A O 1
ATOM 1425 N N . ILE A 1 185 ? -5.514 11.944 21.127 1.00 96.62 185 ILE A N 1
ATOM 1426 C CA . ILE A 1 185 ? -5.826 12.657 19.887 1.00 96.62 185 ILE A CA 1
ATOM 1427 C C . ILE A 1 185 ? -7.241 12.318 19.411 1.00 96.62 185 ILE A C 1
ATOM 1429 O O . ILE A 1 185 ? -8.002 13.225 19.053 1.00 96.62 185 ILE A O 1
ATOM 1433 N N . LEU A 1 186 ? -7.613 11.035 19.406 1.00 96.56 186 LEU A N 1
ATOM 1434 C CA . LEU A 1 186 ? -8.931 10.602 18.951 1.00 96.56 186 LEU A CA 1
ATOM 1435 C C . LEU A 1 186 ? -10.043 11.170 19.841 1.00 96.56 186 LEU A C 1
ATOM 1437 O O . LEU A 1 186 ? -11.018 11.722 19.328 1.00 96.56 186 LEU A O 1
ATOM 1441 N N . GLU A 1 187 ? -9.884 11.084 21.161 1.00 96.25 187 GLU A N 1
ATOM 1442 C CA . GLU A 1 187 ? -10.855 11.587 22.134 1.00 96.25 187 GLU A CA 1
ATOM 1443 C C . GLU A 1 187 ? -11.079 13.088 21.973 1.00 96.25 187 GLU A C 1
ATOM 1445 O O . GLU A 1 187 ? -12.227 13.525 21.873 1.00 96.25 187 GLU A O 1
ATOM 1450 N N . LYS A 1 188 ? -10.006 13.878 21.834 1.00 96.06 188 LYS A N 1
ATOM 1451 C CA . LYS A 1 188 ? -10.111 15.313 21.527 1.00 96.06 188 LYS A CA 1
ATOM 1452 C C . LYS A 1 188 ? -10.868 15.552 20.222 1.00 96.06 188 LYS A C 1
ATOM 1454 O O . LYS A 1 188 ? -11.817 16.333 20.198 1.00 96.06 188 LYS A O 1
ATOM 1459 N N . THR A 1 189 ? -10.507 14.827 19.164 1.00 96.00 189 THR A N 1
ATOM 1460 C CA . THR A 1 189 ? -11.072 14.975 17.809 1.00 96.00 189 THR A CA 1
ATOM 1461 C C . THR A 1 189 ? -12.568 14.647 17.730 1.00 96.00 189 THR A C 1
ATOM 1463 O O . THR A 1 189 ? -13.291 15.182 16.876 1.00 96.00 189 THR A O 1
ATOM 1466 N N . LEU A 1 190 ? -13.031 13.734 18.583 1.00 95.06 190 LEU A N 1
ATOM 1467 C CA . LEU A 1 190 ? -14.388 13.194 18.560 1.00 95.06 190 LEU A CA 1
ATOM 1468 C C . LEU A 1 190 ? -15.283 13.700 19.701 1.00 95.06 190 LEU A C 1
ATOM 1470 O O . LEU A 1 190 ? -16.499 13.511 19.620 1.00 95.06 190 LEU A O 1
ATOM 1474 N N . SER A 1 191 ? -14.720 14.363 20.715 1.00 93.00 191 SER A N 1
ATOM 1475 C CA . SER A 1 191 ? -15.421 14.822 21.927 1.00 93.00 191 SER A CA 1
ATOM 1476 C C . SER A 1 191 ? -16.690 15.643 21.658 1.00 93.00 191 SER A C 1
ATOM 1478 O O . SER A 1 191 ? -17.705 15.455 22.338 1.00 93.00 191 SER A O 1
ATOM 1480 N N . ASP A 1 192 ? -16.668 16.486 20.623 1.00 91.56 192 ASP A N 1
ATOM 1481 C CA . ASP A 1 192 ? -17.804 17.322 20.217 1.00 91.56 192 ASP A CA 1
ATOM 1482 C C . ASP A 1 192 ? -18.947 16.524 19.572 1.00 91.56 192 ASP A C 1
ATOM 1484 O O . ASP A 1 192 ? -20.106 16.938 19.606 1.00 91.56 192 ASP A O 1
ATOM 1488 N N . LYS A 1 193 ? -18.636 15.373 18.965 1.00 92.94 193 LYS A N 1
ATOM 1489 C CA . LYS A 1 193 ? -19.590 14.558 18.199 1.00 92.94 193 LYS A CA 1
ATOM 1490 C C . LYS A 1 193 ? -20.169 13.413 19.024 1.00 92.94 193 LYS A C 1
ATOM 1492 O O . LYS A 1 193 ? -21.350 13.082 18.889 1.00 92.94 193 LYS A O 1
ATOM 1497 N N . TYR A 1 194 ? -19.341 12.813 19.872 1.00 95.25 194 TYR A N 1
ATOM 1498 C CA . TYR A 1 194 ? -19.666 11.587 20.582 1.00 95.25 194 TYR A CA 1
ATOM 1499 C C . TYR A 1 194 ? -19.448 11.725 22.087 1.00 95.25 194 TYR A C 1
ATOM 1501 O O . TYR A 1 194 ? -18.554 12.425 22.558 1.00 95.25 194 TYR A O 1
ATOM 1509 N N . GLU A 1 195 ? -20.280 11.028 22.850 1.00 94.69 195 GLU A N 1
ATOM 1510 C CA . GLU A 1 195 ? -19.999 10.689 24.240 1.00 94.69 195 GLU A CA 1
ATOM 1511 C C . GLU A 1 195 ? -19.254 9.345 24.235 1.00 94.69 195 GLU A C 1
ATOM 1513 O O . GLU A 1 195 ? -19.830 8.324 23.856 1.00 94.69 195 GLU A O 1
ATOM 1518 N N . LEU A 1 196 ? -17.952 9.370 24.535 1.00 94.81 196 LEU A N 1
ATOM 1519 C CA . LEU A 1 196 ? -17.030 8.242 24.359 1.00 94.81 196 LEU A CA 1
ATOM 1520 C C . LEU A 1 196 ? -16.847 7.459 25.662 1.00 94.81 196 LEU A C 1
ATOM 1522 O O . LEU A 1 196 ? -16.649 8.045 26.723 1.00 94.81 196 LEU A O 1
ATOM 1526 N N . MET A 1 197 ? -16.843 6.131 25.562 1.00 93.38 197 MET A N 1
ATOM 1527 C CA . MET A 1 197 ? -16.495 5.212 26.642 1.00 93.38 197 MET A CA 1
ATOM 1528 C C . MET A 1 197 ? -15.418 4.248 26.148 1.00 93.38 197 MET A C 1
ATOM 1530 O O . MET A 1 197 ? -15.703 3.376 25.326 1.00 93.38 197 MET A O 1
ATOM 1534 N N . TYR A 1 198 ? -14.192 4.414 26.646 1.00 90.69 198 TYR A N 1
ATOM 1535 C CA . TYR A 1 198 ? -13.077 3.513 26.354 1.00 90.69 198 TYR A CA 1
ATOM 1536 C C . TYR A 1 198 ? -13.267 2.168 27.065 1.00 90.69 198 TYR A C 1
ATOM 1538 O O . TYR A 1 198 ? -13.620 2.127 28.244 1.00 90.69 198 TYR A O 1
ATOM 1546 N N . VAL A 1 199 ? -13.034 1.069 26.349 1.00 87.94 199 VAL A N 1
ATOM 1547 C CA . VAL A 1 199 ? -13.204 -0.307 26.839 1.00 87.94 199 VAL A CA 1
ATOM 1548 C C . VAL A 1 199 ? -11.989 -1.203 26.566 1.00 87.94 199 VAL A C 1
ATOM 1550 O O . VAL A 1 199 ? -12.066 -2.408 26.819 1.00 87.94 199 VAL A O 1
ATOM 1553 N N . GLY A 1 200 ? -10.868 -0.647 26.089 1.00 68.19 200 GLY A N 1
ATOM 1554 C CA . GLY A 1 200 ? -9.699 -1.418 25.633 1.00 68.19 200 GLY A CA 1
ATOM 1555 C C . GLY A 1 200 ? -9.097 -2.373 26.676 1.00 68.19 200 GLY A C 1
ATOM 1556 O O . GLY A 1 200 ? -8.573 -3.427 26.324 1.00 68.19 200 GLY A O 1
ATOM 1557 N N . ASP A 1 201 ? -9.287 -2.110 27.971 1.00 64.44 201 ASP A N 1
ATOM 1558 C CA . ASP A 1 201 ? -8.791 -2.982 29.048 1.00 64.44 201 ASP A CA 1
ATOM 1559 C C . ASP A 1 201 ? -9.627 -4.271 29.239 1.00 64.44 201 ASP A C 1
ATOM 1561 O O . ASP A 1 201 ? -9.272 -5.149 30.029 1.00 64.44 201 ASP A O 1
ATOM 1565 N N . THR A 1 202 ? -10.754 -4.422 28.529 1.00 63.25 202 THR A N 1
ATOM 1566 C CA . THR A 1 202 ? -11.772 -5.456 28.813 1.00 63.25 202 THR A CA 1
ATOM 1567 C C . THR A 1 202 ? -11.741 -6.704 27.918 1.00 63.25 202 THR A C 1
ATOM 1569 O O . THR A 1 202 ? -12.688 -7.489 27.929 1.00 63.25 202 THR A O 1
ATOM 1572 N N . LYS A 1 203 ? -10.661 -6.953 27.160 1.00 71.25 203 LYS A N 1
ATOM 1573 C CA . LYS A 1 203 ? -10.622 -7.969 26.074 1.00 71.25 203 LYS A CA 1
ATOM 1574 C C . LYS A 1 203 ? -11.710 -7.753 25.003 1.00 71.25 203 LYS A C 1
ATOM 1576 O O . LYS A 1 203 ? -12.051 -8.690 24.276 1.00 71.25 203 LYS A O 1
ATOM 1581 N N . ALA A 1 204 ? -12.277 -6.550 24.928 1.00 81.69 204 ALA A N 1
ATOM 1582 C CA . ALA A 1 204 ? -13.230 -6.191 23.892 1.00 81.69 204 ALA A CA 1
ATOM 1583 C C . ALA A 1 204 ? -12.536 -6.204 22.516 1.00 81.69 204 ALA A C 1
ATOM 1585 O O . ALA A 1 204 ? -11.361 -5.860 22.426 1.00 81.69 204 ALA A O 1
ATOM 1586 N N . PRO A 1 205 ? -13.237 -6.596 21.439 1.00 86.69 205 PRO A N 1
ATOM 1587 C CA . PRO A 1 205 ? -12.699 -6.584 20.076 1.00 86.69 205 PRO A CA 1
ATOM 1588 C C . PRO A 1 205 ? -12.842 -5.202 19.400 1.00 86.69 205 PRO A C 1
ATOM 1590 O O . PRO A 1 205 ? -13.050 -5.139 18.191 1.00 86.69 205 PRO A O 1
ATOM 1593 N N . PHE A 1 206 ? -12.879 -4.137 20.208 1.00 89.62 206 PHE A N 1
ATOM 1594 C CA . PHE A 1 206 ? -12.972 -2.727 19.827 1.00 89.62 206 PHE A CA 1
ATOM 1595 C C . PHE A 1 206 ? -12.579 -1.836 21.013 1.00 89.62 206 PHE A C 1
ATOM 1597 O O . PHE A 1 206 ? -12.672 -2.267 22.164 1.00 89.62 206 PHE A O 1
ATOM 1604 N N . ASP A 1 207 ? -12.203 -0.585 20.744 1.00 91.31 207 ASP A N 1
ATOM 1605 C CA . ASP A 1 207 ? -11.646 0.322 21.755 1.00 91.31 207 ASP A CA 1
ATOM 1606 C C . ASP A 1 207 ? -12.687 1.199 22.445 1.00 91.31 207 ASP A C 1
ATOM 1608 O O . ASP A 1 207 ? -12.544 1.491 23.632 1.00 91.31 207 ASP A O 1
ATOM 1612 N N . TYR A 1 208 ? -13.746 1.612 21.739 1.00 94.31 208 TYR A N 1
ATOM 1613 C CA . TYR A 1 208 ? -14.791 2.459 22.319 1.00 94.31 208 TYR A CA 1
ATOM 1614 C C . TYR A 1 208 ? -16.209 2.010 21.988 1.00 94.31 208 TYR A C 1
ATOM 1616 O O . TYR A 1 208 ? -16.537 1.622 20.863 1.00 94.31 208 TYR A O 1
ATOM 1624 N N . VAL A 1 209 ? -17.088 2.209 22.969 1.00 94.12 209 VAL A N 1
ATOM 1625 C CA . VAL A 1 209 ? -18.514 2.434 22.729 1.00 94.12 209 VAL A CA 1
ATOM 1626 C C . VAL A 1 209 ? -18.747 3.940 22.733 1.00 94.12 209 VAL A C 1
ATOM 1628 O O . VAL A 1 209 ? -18.329 4.630 23.661 1.00 94.12 209 VAL A O 1
ATOM 1631 N N . ALA A 1 210 ? -19.423 4.462 21.715 1.00 94.12 210 ALA A N 1
ATOM 1632 C CA . ALA A 1 210 ? -19.783 5.872 21.646 1.00 94.12 210 ALA A CA 1
ATOM 1633 C C . ALA A 1 210 ? -21.290 6.056 21.513 1.00 94.12 210 ALA A C 1
ATOM 1635 O O . ALA A 1 210 ? -21.984 5.237 20.908 1.00 94.12 210 ALA A O 1
ATOM 1636 N N . ARG A 1 211 ? -21.790 7.176 22.032 1.00 94.88 211 ARG A N 1
ATOM 1637 C CA . ARG A 1 211 ? -23.145 7.651 21.761 1.00 94.88 211 ARG A CA 1
ATOM 1638 C C . ARG A 1 211 ? -23.093 8.919 20.923 1.00 94.88 211 ARG A C 1
ATOM 1640 O O . ARG A 1 211 ? -22.462 9.897 21.317 1.00 94.88 211 ARG A O 1
ATOM 1647 N N . ASP A 1 212 ? -23.756 8.908 19.771 1.00 92.31 212 ASP A N 1
ATOM 1648 C CA . ASP A 1 212 ? -23.955 10.104 18.947 1.00 92.31 212 ASP A CA 1
ATOM 1649 C C . ASP A 1 212 ? -24.731 11.152 19.747 1.00 92.31 212 ASP A C 1
ATOM 1651 O O . ASP A 1 212 ? -25.861 10.901 20.170 1.00 92.31 212 ASP A O 1
ATOM 1655 N N . ARG A 1 213 ? -24.124 12.323 19.980 1.00 91.94 213 ARG A N 1
ATOM 1656 C CA . ARG A 1 213 ? -24.734 13.382 20.799 1.00 91.94 213 ARG A CA 1
ATOM 1657 C C . ARG A 1 213 ? -25.987 13.978 20.155 1.00 91.94 213 ARG A C 1
ATOM 1659 O O . ARG A 1 213 ? -26.828 14.518 20.866 1.00 91.94 213 ARG A O 1
ATOM 1666 N N . VAL A 1 214 ? -26.122 13.883 18.831 1.00 90.19 214 VAL A N 1
ATOM 1667 C CA . VAL A 1 214 ? -27.250 14.442 18.073 1.00 90.19 214 VAL A CA 1
ATOM 1668 C C . VAL A 1 214 ? -28.344 13.396 17.880 1.00 90.19 214 VAL A C 1
ATOM 1670 O O . VAL A 1 214 ? -29.517 13.671 18.111 1.00 90.19 214 VAL A O 1
ATOM 1673 N N . LYS A 1 215 ? -27.974 12.188 17.448 1.00 89.94 215 LYS A N 1
ATOM 1674 C CA . LYS A 1 215 ? -28.921 11.115 17.102 1.00 89.94 215 LYS A CA 1
ATOM 1675 C C . LYS A 1 215 ? -29.247 10.194 18.274 1.00 89.94 215 LYS A C 1
ATOM 1677 O O . LYS A 1 215 ? -30.216 9.446 18.208 1.00 89.94 215 LYS A O 1
ATOM 1682 N N . GLY A 1 216 ? -28.436 10.211 19.329 1.00 88.69 216 GLY A N 1
ATOM 1683 C CA . GLY A 1 216 ? -28.565 9.328 20.488 1.00 88.69 216 GLY A CA 1
ATOM 1684 C C . GLY A 1 216 ? -28.215 7.862 20.214 1.00 88.69 216 GLY A C 1
ATOM 1685 O O . GLY A 1 216 ? -28.370 7.044 21.121 1.00 88.69 216 GLY A O 1
ATOM 1686 N N . GLU A 1 217 ? -27.765 7.536 18.999 1.00 91.44 217 GLU A N 1
ATOM 1687 C CA . GLU A 1 217 ? -27.432 6.186 18.540 1.00 91.44 217 GLU A CA 1
ATOM 1688 C C . GLU A 1 217 ? -26.125 5.686 19.165 1.00 91.44 217 GLU A C 1
ATOM 1690 O O . GLU A 1 217 ? -25.154 6.435 19.278 1.00 91.44 217 GLU A O 1
ATOM 1695 N N . THR A 1 218 ? -26.086 4.402 19.522 1.00 92.56 218 THR A N 1
ATOM 1696 C CA . THR A 1 218 ? -24.852 3.729 19.941 1.00 92.56 218 THR A CA 1
ATOM 1697 C C . THR A 1 218 ? -24.046 3.294 18.723 1.00 92.56 218 THR A C 1
ATOM 1699 O O . THR A 1 218 ? -24.581 2.681 17.797 1.00 92.56 218 THR A O 1
ATOM 1702 N N . ILE A 1 219 ? -22.749 3.579 18.752 1.00 93.75 219 ILE A N 1
ATOM 1703 C CA . ILE A 1 219 ? -21.779 3.182 17.736 1.00 93.75 219 ILE A CA 1
ATOM 1704 C C . ILE A 1 219 ? -20.585 2.490 18.393 1.00 93.75 219 ILE A C 1
ATOM 1706 O O . ILE A 1 219 ? -20.293 2.710 19.570 1.00 93.75 219 ILE A O 1
ATOM 1710 N N . PHE A 1 220 ? -19.885 1.676 17.613 1.00 94.62 220 PHE A N 1
ATOM 1711 C CA . PHE A 1 220 ? -18.657 1.003 18.029 1.00 94.62 220 PHE A CA 1
ATOM 1712 C C . PHE A 1 220 ? -17.482 1.594 17.262 1.00 94.62 220 PHE A C 1
ATOM 1714 O O . PHE A 1 220 ? -17.612 1.859 16.065 1.00 94.62 220 PHE A O 1
ATOM 1721 N N . ILE A 1 221 ? -16.362 1.817 17.943 1.00 95.44 221 ILE A N 1
ATOM 1722 C CA . ILE A 1 221 ? -15.164 2.408 17.351 1.00 95.44 221 ILE A CA 1
ATOM 1723 C C . ILE A 1 221 ? -13.955 1.528 17.664 1.00 95.44 221 ILE A C 1
ATOM 1725 O O . ILE A 1 221 ? -13.690 1.213 18.822 1.00 95.44 221 ILE A O 1
ATOM 1729 N N . GLU A 1 222 ? -13.216 1.193 16.617 1.00 95.19 222 GLU A N 1
ATOM 1730 C CA . GLU A 1 222 ? -11.855 0.670 16.655 1.00 95.19 222 GLU A CA 1
ATOM 1731 C C . GLU A 1 222 ? -10.869 1.807 16.379 1.00 95.19 222 GLU A C 1
ATOM 1733 O O . GLU A 1 222 ? -11.046 2.558 15.415 1.00 95.19 222 GLU A O 1
ATOM 1738 N N . LEU A 1 223 ? -9.824 1.916 17.189 1.00 93.88 223 LEU A N 1
ATOM 1739 C CA . LEU A 1 223 ? -8.706 2.829 17.009 1.00 93.88 223 LEU A CA 1
ATOM 1740 C C . LEU A 1 223 ? -7.503 2.059 16.452 1.00 93.88 223 LEU A C 1
ATOM 1742 O O . LEU A 1 223 ? -7.012 1.103 17.040 1.00 93.88 223 LEU A O 1
ATOM 1746 N N . LYS A 1 224 ? -6.958 2.531 15.331 1.00 92.69 224 LYS A N 1
ATOM 1747 C CA . LYS A 1 224 ? -5.662 2.086 14.808 1.00 92.69 224 LYS A CA 1
ATOM 1748 C C . LYS A 1 224 ? -4.683 3.253 14.813 1.00 92.69 224 LYS A C 1
ATOM 1750 O O . LYS A 1 224 ? -4.896 4.238 14.112 1.00 92.69 224 LYS A O 1
ATOM 1755 N N . THR A 1 225 ? -3.587 3.137 15.556 1.00 90.81 225 THR A N 1
ATOM 1756 C CA . THR A 1 225 ? -2.540 4.169 15.575 1.00 90.81 225 THR A CA 1
ATOM 1757 C C . THR A 1 225 ? -1.378 3.775 14.670 1.00 90.81 225 THR A C 1
ATOM 1759 O O . THR A 1 225 ? -0.786 2.707 14.827 1.00 90.81 225 THR A O 1
ATOM 1762 N N . LEU A 1 2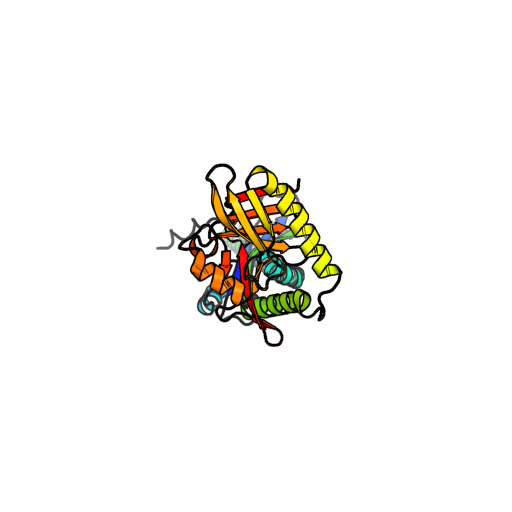26 ? -1.024 4.650 13.728 1.00 88.00 226 LEU A N 1
ATOM 1763 C CA . LEU A 1 226 ? 0.102 4.464 12.818 1.00 88.00 226 LEU A CA 1
ATOM 1764 C C . LEU A 1 226 ? 1.256 5.390 13.203 1.00 88.00 226 LEU A C 1
ATOM 1766 O O . LEU A 1 226 ? 1.108 6.610 13.222 1.00 88.00 226 LEU A O 1
ATOM 1770 N N . ARG A 1 227 ? 2.426 4.798 13.470 1.00 82.44 227 ARG A N 1
ATOM 1771 C CA . ARG A 1 227 ? 3.693 5.519 13.712 1.00 82.44 227 ARG A CA 1
ATOM 1772 C C . ARG A 1 227 ? 4.820 5.094 12.780 1.00 82.44 227 ARG A C 1
ATOM 1774 O O . ARG A 1 227 ? 5.593 5.931 12.337 1.00 82.44 227 ARG A O 1
ATOM 1781 N N . LYS A 1 228 ? 4.943 3.783 12.555 1.00 76.50 228 LYS A N 1
ATOM 1782 C CA . LYS A 1 228 ? 5.985 3.165 11.714 1.00 76.50 228 LYS A CA 1
ATOM 1783 C C . LYS A 1 228 ? 5.382 2.405 10.535 1.00 76.50 228 LYS A C 1
ATOM 1785 O O . LYS A 1 228 ? 5.943 2.416 9.445 1.00 76.50 228 LYS A O 1
ATOM 1790 N N . LEU A 1 229 ? 4.245 1.747 10.760 1.00 78.69 229 LEU A N 1
ATOM 1791 C CA . LEU A 1 229 ? 3.517 1.035 9.719 1.00 78.69 229 LEU A CA 1
ATOM 1792 C C . LEU A 1 229 ? 2.679 1.999 8.887 1.00 78.69 229 LEU A C 1
ATOM 1794 O O . LEU A 1 229 ? 2.157 2.990 9.395 1.00 78.69 229 LEU A O 1
ATOM 1798 N N . THR A 1 230 ? 2.515 1.655 7.617 1.00 82.81 230 THR A N 1
ATOM 1799 C CA . THR A 1 230 ? 1.615 2.340 6.684 1.00 82.81 230 THR A CA 1
ATOM 1800 C C . THR A 1 230 ? 0.305 1.578 6.476 1.00 82.81 230 THR A C 1
ATOM 1802 O O . THR A 1 230 ? -0.625 2.120 5.896 1.00 82.81 230 THR A O 1
ATOM 1805 N N . TYR A 1 231 ? 0.200 0.342 6.968 1.00 87.75 231 TYR A N 1
ATOM 1806 C CA . TYR A 1 231 ? -0.969 -0.532 6.848 1.00 87.75 231 TYR A CA 1
ATOM 1807 C C . TYR A 1 231 ? -1.591 -0.838 8.215 1.00 87.75 231 TYR A C 1
ATOM 1809 O O . TYR A 1 231 ? -0.946 -0.707 9.257 1.00 87.75 231 TYR A O 1
ATOM 1817 N N . LEU A 1 232 ? -2.853 -1.268 8.208 1.00 89.69 232 LEU A N 1
ATOM 1818 C CA . LEU A 1 232 ? -3.626 -1.564 9.411 1.00 89.69 232 LEU A CA 1
ATOM 1819 C C . LEU A 1 232 ? -3.515 -3.045 9.765 1.00 89.69 232 LEU A C 1
ATOM 1821 O O . LEU A 1 232 ? -3.630 -3.905 8.895 1.00 89.69 232 LEU A O 1
ATOM 1825 N N . VAL A 1 233 ? -3.344 -3.345 11.049 1.00 89.31 233 VAL A N 1
ATOM 1826 C CA . VAL A 1 233 ? -3.267 -4.719 11.555 1.00 89.31 233 VAL A CA 1
ATOM 1827 C C . VAL A 1 233 ? -4.465 -4.980 12.453 1.00 89.31 233 VAL A C 1
ATOM 1829 O O . VAL A 1 233 ? -4.717 -4.223 13.389 1.00 89.31 233 VAL A O 1
ATOM 1832 N N . PHE A 1 234 ? -5.184 -6.060 12.166 1.00 90.06 234 PHE A N 1
ATOM 1833 C CA . PHE A 1 234 ? -6.326 -6.522 12.942 1.00 90.06 234 PHE A CA 1
ATOM 1834 C C . PHE A 1 234 ? -6.044 -7.888 13.552 1.00 90.06 234 PHE A C 1
ATOM 1836 O O . PHE A 1 234 ? -5.490 -8.777 12.895 1.00 90.06 234 PHE A O 1
ATOM 1843 N N . THR A 1 235 ? -6.450 -8.074 14.804 1.00 89.50 235 THR A N 1
ATOM 1844 C CA . THR A 1 235 ? -6.492 -9.404 15.416 1.00 89.50 235 THR A CA 1
ATOM 1845 C C . THR A 1 235 ? -7.645 -10.227 14.840 1.00 89.50 235 THR A C 1
ATOM 1847 O O . THR A 1 235 ? -8.582 -9.700 14.237 1.00 89.50 235 THR A O 1
ATOM 1850 N N . GLU A 1 236 ? -7.595 -11.547 15.024 1.00 88.50 236 GLU A N 1
ATOM 1851 C CA . GLU A 1 236 ? -8.693 -12.434 14.619 1.00 88.50 236 GLU A CA 1
ATOM 1852 C C . GLU A 1 236 ? -10.027 -12.045 15.274 1.00 88.50 236 GLU A C 1
ATOM 1854 O O . GLU A 1 236 ? -11.036 -11.935 14.580 1.00 88.50 236 GLU A O 1
ATOM 1859 N N . ASN A 1 237 ? -10.009 -11.710 16.567 1.00 88.75 237 ASN A N 1
ATOM 1860 C CA . ASN A 1 237 ? -11.205 -11.287 17.296 1.00 88.75 237 ASN A CA 1
ATOM 1861 C C . ASN A 1 237 ? -11.790 -9.966 16.768 1.00 88.75 237 ASN A C 1
ATOM 1863 O O . ASN A 1 237 ? -13.008 -9.861 16.625 1.00 88.75 237 ASN A O 1
ATOM 1867 N N . GLU A 1 238 ? -10.949 -8.967 16.479 1.00 90.94 238 GLU A N 1
ATOM 1868 C CA . GLU A 1 238 ? -11.393 -7.691 15.895 1.00 90.94 238 GLU A CA 1
ATOM 1869 C C . GLU A 1 238 ? -12.025 -7.908 14.520 1.00 90.94 238 GLU A C 1
ATOM 1871 O O . GLU A 1 238 ? -13.115 -7.401 14.253 1.00 90.94 238 GLU A O 1
ATOM 1876 N N . LYS A 1 239 ? -11.383 -8.712 13.658 1.00 89.75 239 LYS A N 1
ATOM 1877 C CA . LYS A 1 239 ? -11.914 -9.018 12.325 1.00 89.75 239 LYS A CA 1
ATOM 1878 C C . LYS A 1 239 ? -13.276 -9.707 12.418 1.00 89.75 239 LYS A C 1
ATOM 1880 O O . LYS A 1 239 ? -14.226 -9.277 11.768 1.00 89.75 239 LYS A O 1
ATOM 1885 N N . GLU A 1 240 ? -13.389 -10.764 13.222 1.00 90.38 240 GLU A N 1
ATOM 1886 C CA . GLU A 1 240 ? -14.650 -11.495 13.389 1.00 90.38 240 GLU A CA 1
ATOM 1887 C C . GLU A 1 240 ? -15.763 -10.605 13.950 1.00 90.38 240 GLU A C 1
ATOM 1889 O O . GLU A 1 240 ? -16.922 -10.693 13.528 1.00 90.38 240 GLU A O 1
ATOM 1894 N N . PHE A 1 241 ? -15.424 -9.728 14.897 1.00 91.56 241 PHE A N 1
ATOM 1895 C CA . PHE A 1 241 ? -16.371 -8.760 15.428 1.00 91.56 241 PHE A CA 1
ATOM 1896 C C . PHE A 1 241 ? -16.837 -7.783 14.348 1.00 91.56 241 PHE A C 1
ATOM 1898 O O . PHE A 1 241 ? -18.047 -7.604 14.178 1.00 91.56 241 PHE A O 1
ATOM 1905 N N . ALA A 1 242 ? -15.901 -7.195 13.604 1.00 90.44 242 ALA A N 1
ATOM 1906 C CA . ALA A 1 242 ? -16.194 -6.237 12.553 1.00 90.44 242 ALA A CA 1
ATOM 1907 C C . ALA A 1 242 ? -17.075 -6.840 11.449 1.00 90.44 242 ALA A C 1
ATOM 1909 O O . ALA A 1 242 ? -18.082 -6.231 11.075 1.00 90.44 242 ALA A O 1
ATOM 1910 N N . ASP A 1 243 ? -16.772 -8.058 10.992 1.00 87.88 243 ASP A N 1
ATOM 1911 C CA . ASP A 1 243 ? -17.571 -8.786 9.996 1.00 87.88 243 ASP A CA 1
ATOM 1912 C C . ASP A 1 243 ? -19.011 -9.015 10.485 1.00 87.88 243 ASP A C 1
ATOM 1914 O O . ASP A 1 243 ? -19.983 -8.852 9.740 1.00 87.88 243 ASP A O 1
ATOM 1918 N N . ARG A 1 244 ? -19.175 -9.351 11.771 1.00 90.25 244 ARG A N 1
ATOM 1919 C CA . ARG A 1 244 ? -20.488 -9.609 12.373 1.00 90.25 244 ARG A CA 1
ATOM 1920 C C . ARG A 1 244 ? -21.315 -8.339 12.570 1.00 90.25 244 ARG A C 1
ATOM 1922 O O . ARG A 1 244 ? -22.541 -8.388 12.442 1.00 90.25 244 ARG A O 1
ATOM 1929 N N . ILE A 1 245 ? -20.679 -7.235 12.956 1.00 89.62 245 ILE A N 1
ATOM 1930 C CA . ILE A 1 245 ? -21.370 -6.034 13.439 1.00 89.62 245 ILE A CA 1
ATOM 1931 C C . ILE A 1 245 ? -21.635 -5.010 12.323 1.00 89.62 245 ILE A C 1
ATOM 1933 O O . ILE A 1 245 ? -22.666 -4.338 12.368 1.00 89.62 245 ILE A O 1
ATOM 1937 N N . SER A 1 246 ? -20.779 -4.947 11.290 1.00 85.38 246 SER A N 1
ATOM 1938 C CA . SER A 1 246 ? -20.826 -3.927 10.219 1.00 85.38 246 SER A CA 1
ATOM 1939 C C . SER A 1 246 ? -22.109 -3.954 9.378 1.00 85.38 246 SER A C 1
ATOM 1941 O O . SER A 1 246 ? -22.416 -2.996 8.674 1.00 85.38 246 SER A O 1
ATOM 1943 N N . THR A 1 247 ? -22.876 -5.045 9.439 1.00 83.06 247 THR A N 1
ATOM 1944 C CA . THR A 1 247 ? -24.170 -5.192 8.747 1.00 83.06 247 THR A CA 1
ATOM 1945 C C . THR A 1 247 ? -25.370 -4.751 9.588 1.00 83.06 247 THR A C 1
ATOM 1947 O O . THR A 1 247 ? -26.460 -4.574 9.049 1.00 83.06 247 THR A O 1
ATOM 1950 N N . LYS A 1 248 ? -25.195 -4.585 10.906 1.00 86.19 248 LYS A N 1
ATOM 1951 C CA . LYS A 1 248 ? -26.287 -4.350 11.868 1.00 86.19 248 LYS A CA 1
ATOM 1952 C C . LYS A 1 248 ? -26.167 -3.026 12.611 1.00 86.19 248 LYS A C 1
ATOM 1954 O O . LYS A 1 248 ? -27.185 -2.439 12.963 1.00 86.19 248 LYS A O 1
ATOM 1959 N N . TYR A 1 249 ? -24.945 -2.569 12.856 1.00 87.69 249 TYR A N 1
ATOM 1960 C CA . TYR A 1 249 ? -24.664 -1.343 13.592 1.00 87.69 249 TYR A CA 1
ATOM 1961 C C . TYR A 1 249 ? -23.623 -0.509 12.853 1.00 87.69 249 TYR A C 1
ATOM 1963 O O . TYR A 1 249 ? -22.976 -0.970 11.912 1.00 87.69 249 TYR A O 1
ATOM 1971 N N . LYS A 1 250 ? -23.463 0.742 13.289 1.00 91.75 250 LYS A N 1
ATOM 1972 C CA . LYS A 1 250 ? -22.369 1.593 12.826 1.00 91.75 250 LYS A CA 1
ATOM 1973 C C . LYS A 1 250 ? -21.093 1.195 13.553 1.00 91.75 250 LYS A C 1
ATOM 1975 O O . LYS A 1 250 ? -20.996 1.356 14.771 1.00 91.75 250 LYS A O 1
ATOM 1980 N N . TYR A 1 251 ? -20.142 0.694 12.784 1.00 94.62 251 TYR A N 1
ATOM 1981 C CA . TYR A 1 251 ? -18.802 0.360 13.222 1.00 94.62 251 TYR A CA 1
ATOM 1982 C C . TYR A 1 251 ? -17.814 1.271 12.510 1.00 94.62 251 TYR A C 1
ATOM 1984 O O . TYR A 1 251 ? -17.751 1.303 11.282 1.00 94.62 251 TYR A O 1
ATOM 1992 N N . TRP A 1 252 ? -17.079 2.047 13.288 1.00 96.06 252 TRP A N 1
ATOM 1993 C CA . TRP A 1 252 ? -16.062 2.951 12.786 1.00 96.06 252 TRP A CA 1
ATOM 1994 C C . TRP A 1 252 ? -14.684 2.363 13.033 1.00 96.06 252 TRP A C 1
ATOM 1996 O O . TRP A 1 252 ? -14.392 1.919 14.138 1.00 96.06 252 TRP A O 1
ATOM 2006 N N . VAL A 1 253 ? -13.824 2.429 12.025 1.00 96.00 253 VAL A N 1
ATOM 2007 C CA . VAL A 1 253 ? -12.379 2.322 12.225 1.00 96.00 253 VAL A CA 1
ATOM 2008 C C . VAL A 1 253 ? -11.824 3.729 12.100 1.00 96.00 253 VAL A C 1
ATOM 2010 O O . VAL A 1 253 ? -11.929 4.340 11.035 1.00 96.00 253 VAL A O 1
ATOM 2013 N N . TYR A 1 254 ? -11.269 4.254 13.183 1.00 96.50 254 TYR A N 1
ATOM 2014 C CA . TYR A 1 254 ? -10.524 5.502 13.166 1.00 96.50 254 TYR A CA 1
ATOM 2015 C C . TYR A 1 254 ? -9.028 5.206 13.144 1.00 96.50 254 TYR A C 1
ATOM 2017 O O . TYR A 1 254 ? -8.504 4.490 13.993 1.00 96.50 254 TYR A O 1
ATOM 2025 N N . VAL A 1 255 ? -8.341 5.778 12.163 1.00 94.94 255 VAL A N 1
ATOM 2026 C CA . VAL A 1 255 ? -6.895 5.702 11.998 1.00 94.94 255 VAL A CA 1
ATOM 2027 C C . VAL A 1 255 ? -6.289 7.018 12.467 1.00 94.94 255 VAL A C 1
ATOM 2029 O O . VAL A 1 255 ? -6.579 8.072 11.896 1.00 94.94 255 VAL A O 1
ATOM 2032 N N . VAL A 1 256 ? -5.449 6.965 13.497 1.00 95.19 256 VAL A N 1
ATOM 2033 C CA . VAL A 1 256 ? -4.642 8.102 13.955 1.00 95.19 256 VAL A CA 1
ATOM 2034 C C . VAL A 1 256 ? -3.242 7.950 13.380 1.00 95.19 256 VAL A C 1
ATOM 2036 O O . VAL A 1 256 ? -2.456 7.108 13.810 1.00 95.19 256 VAL A O 1
ATOM 2039 N N . ASP A 1 257 ? -2.942 8.752 12.367 1.00 92.19 257 ASP A N 1
ATOM 2040 C CA . ASP A 1 257 ? -1.680 8.720 11.642 1.00 92.19 257 ASP A CA 1
ATOM 2041 C C . ASP A 1 257 ? -0.723 9.765 12.216 1.00 92.19 257 ASP A C 1
ATOM 2043 O O . ASP A 1 257 ? -0.789 10.950 11.874 1.00 92.19 257 ASP A O 1
ATOM 2047 N N . LEU A 1 258 ? 0.160 9.322 13.115 1.00 91.44 258 LEU A N 1
ATOM 2048 C CA . LEU A 1 258 ? 1.132 10.181 13.792 1.00 91.44 258 LEU A CA 1
ATOM 2049 C C . LEU A 1 258 ? 2.188 10.731 12.823 1.00 91.44 258 LEU A C 1
ATOM 2051 O O . LEU A 1 258 ? 2.728 11.811 13.058 1.00 91.44 258 LEU A O 1
ATOM 2055 N N . MET A 1 259 ? 2.467 10.028 11.717 1.00 87.62 259 MET A N 1
ATOM 2056 C CA . MET A 1 259 ? 3.433 10.480 10.709 1.00 87.62 259 MET A CA 1
ATOM 2057 C C . MET A 1 259 ? 2.889 11.679 9.932 1.00 87.62 259 MET A C 1
ATOM 2059 O O . MET A 1 259 ? 3.588 12.674 9.746 1.00 87.62 259 MET A O 1
ATOM 2063 N N . ASN A 1 260 ? 1.626 11.593 9.512 1.00 88.56 260 ASN A N 1
ATOM 2064 C CA . ASN A 1 260 ? 0.978 12.613 8.688 1.00 88.56 260 ASN A CA 1
ATOM 2065 C C . ASN A 1 260 ? 0.145 13.620 9.494 1.00 88.56 260 ASN A C 1
ATOM 2067 O O . ASN A 1 260 ? -0.440 14.531 8.911 1.00 88.56 260 ASN A O 1
ATOM 2071 N N . LYS A 1 261 ? 0.094 13.473 10.824 1.00 93.00 261 LYS A N 1
ATOM 2072 C CA . LYS A 1 261 ? -0.687 14.312 11.747 1.00 93.00 261 LYS A CA 1
ATOM 2073 C C . LYS A 1 261 ? -2.156 14.437 11.338 1.00 93.00 261 LYS A C 1
ATOM 2075 O O . LYS A 1 261 ? -2.723 15.533 11.300 1.00 93.00 261 LYS A O 1
ATOM 2080 N N . GLN A 1 262 ? -2.760 13.300 11.004 1.00 94.25 262 GLN A N 1
ATOM 2081 C CA . GLN A 1 262 ? -4.123 13.227 10.490 1.00 94.25 262 GLN A CA 1
ATOM 2082 C C . GLN A 1 262 ? -4.931 12.130 11.189 1.00 94.25 262 GLN A C 1
ATOM 2084 O O . GLN A 1 262 ? -4.434 11.029 11.416 1.00 94.25 262 GLN A O 1
ATOM 2089 N N . VAL A 1 263 ? -6.200 12.414 11.478 1.00 95.50 263 VAL A N 1
ATOM 2090 C CA . VAL A 1 263 ? -7.199 11.427 11.895 1.00 95.50 263 VAL A CA 1
ATOM 2091 C C . VAL A 1 263 ? -8.114 11.119 10.715 1.00 95.50 263 VAL A C 1
ATOM 2093 O O . VAL A 1 263 ? -8.671 12.033 10.099 1.00 95.50 263 VAL A O 1
ATOM 2096 N N . ARG A 1 264 ? -8.284 9.833 10.405 1.00 95.56 264 ARG A N 1
ATOM 2097 C CA . ARG A 1 264 ? -9.145 9.347 9.319 1.00 95.56 264 ARG A CA 1
ATOM 2098 C C . ARG A 1 264 ? -10.192 8.392 9.864 1.00 95.56 264 ARG A C 1
ATOM 2100 O O . ARG A 1 264 ? -9.852 7.477 10.600 1.00 95.56 264 ARG A O 1
ATOM 2107 N N . GLY A 1 265 ? -11.456 8.607 9.531 1.00 96.19 265 GLY A N 1
ATOM 2108 C CA . GLY A 1 265 ? -12.572 7.770 9.963 1.00 96.19 265 GLY A CA 1
ATOM 2109 C C . GLY A 1 265 ? -13.169 6.993 8.801 1.00 96.19 265 GLY A C 1
ATOM 2110 O O . GLY A 1 265 ? -13.459 7.570 7.753 1.00 96.19 265 GLY A O 1
ATOM 2111 N N . TYR A 1 266 ? -13.408 5.702 9.011 1.00 95.75 266 TYR A N 1
ATOM 2112 C CA . TYR A 1 266 ? -14.020 4.812 8.033 1.00 95.75 266 TYR A CA 1
ATOM 2113 C C . TYR A 1 266 ? -15.260 4.142 8.619 1.00 95.75 266 TYR A C 1
ATOM 2115 O O . TYR A 1 266 ? -15.159 3.394 9.593 1.00 95.75 266 TYR A O 1
ATOM 2123 N N . LEU A 1 267 ? -16.426 4.380 8.018 1.00 94.62 267 LEU A N 1
ATOM 2124 C CA . LEU A 1 267 ? -17.685 3.769 8.432 1.00 94.62 267 LEU A CA 1
ATOM 2125 C C . LEU A 1 267 ? -17.890 2.427 7.724 1.00 94.62 267 LEU A C 1
ATOM 2127 O O . LEU A 1 267 ? -17.942 2.353 6.495 1.00 94.62 267 LEU A O 1
ATOM 2131 N N . ASN A 1 268 ? -18.063 1.370 8.516 1.00 93.88 268 ASN A N 1
ATOM 2132 C CA . ASN A 1 268 ? -18.259 -0.007 8.070 1.00 93.88 268 ASN A CA 1
ATOM 2133 C C . ASN A 1 268 ? -17.270 -0.400 6.946 1.00 93.88 268 ASN A C 1
ATOM 2135 O O . ASN A 1 268 ? -17.696 -0.833 5.869 1.00 93.88 268 ASN A O 1
ATOM 2139 N N . PRO A 1 269 ? -15.950 -0.213 7.152 1.00 92.56 269 PRO A N 1
ATOM 2140 C CA . PRO A 1 269 ? -14.964 -0.193 6.069 1.00 92.56 269 PRO A CA 1
ATOM 2141 C C . PRO A 1 269 ? -14.852 -1.490 5.270 1.00 92.56 269 PRO A C 1
ATOM 2143 O O . PRO A 1 269 ? -14.491 -1.455 4.095 1.00 92.56 269 PRO A O 1
ATOM 2146 N N . PHE A 1 270 ? -15.136 -2.626 5.905 1.00 90.56 270 PHE A N 1
ATOM 2147 C CA . PHE A 1 270 ? -14.995 -3.946 5.295 1.00 90.56 270 PHE A CA 1
ATOM 2148 C C . PHE A 1 270 ? -16.106 -4.229 4.277 1.00 90.56 270 PHE A C 1
ATOM 2150 O O . PHE A 1 270 ? -15.845 -4.773 3.209 1.00 90.56 270 PHE A O 1
ATOM 2157 N N . VAL A 1 271 ? -17.340 -3.797 4.565 1.00 89.19 271 VAL A N 1
ATOM 2158 C CA . VAL A 1 271 ? -18.491 -3.973 3.656 1.00 89.19 271 VAL A CA 1
ATOM 2159 C C . VAL A 1 271 ? -18.577 -2.874 2.598 1.00 89.19 271 VAL A C 1
ATOM 2161 O O . VAL A 1 271 ? -19.143 -3.098 1.534 1.00 89.19 271 VAL A O 1
ATOM 2164 N N . THR A 1 272 ? -18.011 -1.695 2.870 1.00 89.19 272 THR A N 1
ATOM 2165 C CA . THR A 1 272 ? -17.913 -0.589 1.902 1.00 89.19 272 THR A CA 1
ATOM 2166 C C . THR A 1 272 ? -16.643 -0.653 1.051 1.00 89.19 272 THR A C 1
ATOM 2168 O O . THR A 1 272 ? -16.426 0.223 0.215 1.00 89.19 272 THR A O 1
ATOM 2171 N N . SER A 1 273 ? -15.801 -1.674 1.259 1.00 88.31 273 SER A N 1
ATOM 2172 C CA . SER A 1 273 ? -14.526 -1.878 0.556 1.00 88.31 273 SER A CA 1
ATOM 2173 C C . SER A 1 273 ? -13.567 -0.683 0.652 1.00 88.31 273 SER A C 1
ATOM 2175 O O . SER A 1 273 ? -12.766 -0.435 -0.248 1.00 88.31 273 SER A O 1
ATOM 2177 N N . LYS A 1 274 ? -13.641 0.078 1.748 1.00 90.62 274 LYS A N 1
ATOM 2178 C CA . LYS A 1 274 ? -12.690 1.161 2.039 1.00 90.62 274 LYS A CA 1
ATOM 2179 C C . LYS A 1 274 ? -11.391 0.644 2.636 1.00 90.62 274 LYS A C 1
ATOM 2181 O O . LYS A 1 274 ? -10.340 1.239 2.404 1.00 90.62 274 LYS A O 1
ATOM 2186 N N . LEU A 1 275 ? -11.480 -0.472 3.358 1.00 91.19 275 LEU A N 1
ATOM 2187 C CA . LEU A 1 275 ? -10.334 -1.275 3.755 1.00 91.19 275 LEU A CA 1
ATOM 2188 C C . LEU A 1 275 ? -10.350 -2.580 2.971 1.00 91.19 275 LEU A C 1
ATOM 2190 O O . LEU A 1 275 ? -11.360 -3.286 2.951 1.00 91.19 275 LEU A O 1
ATOM 2194 N N . LYS A 1 276 ? -9.220 -2.902 2.347 1.00 89.44 276 LYS A N 1
ATOM 2195 C CA . LYS A 1 276 ? -9.036 -4.145 1.599 1.00 89.44 276 LYS A CA 1
ATOM 2196 C C . LYS A 1 276 ? -8.024 -5.024 2.302 1.00 89.44 276 LYS A C 1
ATOM 2198 O O . LYS A 1 276 ? -6.995 -4.532 2.758 1.00 89.44 276 LYS A O 1
ATOM 2203 N N . LEU A 1 277 ? -8.346 -6.311 2.407 1.00 88.44 277 LEU A N 1
ATOM 2204 C CA . LEU A 1 277 ? -7.426 -7.292 2.957 1.00 88.44 277 LEU A CA 1
ATOM 2205 C C . LEU A 1 277 ? -6.212 -7.382 2.034 1.00 88.44 277 LEU A C 1
ATOM 2207 O O . LEU A 1 277 ? -6.341 -7.664 0.846 1.00 88.44 277 LEU A O 1
ATOM 2211 N N . ALA A 1 278 ? -5.054 -7.118 2.607 1.00 81.44 278 ALA A N 1
ATOM 2212 C CA . ALA A 1 278 ? -3.772 -7.143 1.948 1.00 81.44 278 ALA A CA 1
ATOM 2213 C C . ALA A 1 278 ? -3.122 -8.525 2.112 1.00 81.44 278 ALA A C 1
ATOM 2215 O O . ALA A 1 278 ? -3.293 -9.185 3.143 1.00 81.44 278 ALA A O 1
ATOM 2216 N N . VAL A 1 279 ? -2.300 -8.910 1.126 1.00 73.50 279 VAL A N 1
ATOM 2217 C CA . VAL A 1 279 ? -1.343 -10.026 1.210 1.00 73.50 279 VAL A CA 1
ATOM 2218 C C . VAL A 1 279 ? -1.990 -11.421 1.222 1.00 73.50 279 VAL A C 1
ATOM 2220 O O . VAL A 1 279 ? -1.973 -12.095 0.200 1.00 73.50 279 VAL A O 1
ATOM 2223 N N . SER A 1 280 ? -2.585 -11.852 2.343 1.00 77.69 280 SER A N 1
ATOM 2224 C CA . SER A 1 280 ? -3.041 -13.237 2.536 1.00 77.69 280 SER A CA 1
ATOM 2225 C C . SER A 1 280 ? -4.441 -13.328 3.133 1.00 77.69 280 SER A C 1
ATOM 2227 O O . SER A 1 280 ? -4.696 -12.899 4.263 1.00 77.69 280 SER A O 1
ATOM 2229 N N . ALA A 1 281 ? -5.337 -14.017 2.417 1.00 78.38 281 ALA A N 1
ATOM 2230 C CA . ALA A 1 281 ? -6.696 -14.318 2.874 1.00 78.38 281 ALA A CA 1
ATOM 2231 C C . ALA A 1 281 ? -6.741 -15.136 4.178 1.00 78.38 281 ALA A C 1
ATOM 2233 O O . ALA A 1 281 ? -7.706 -15.057 4.938 1.00 78.38 281 ALA A O 1
ATOM 2234 N N . LYS A 1 282 ? -5.693 -15.923 4.447 1.00 82.44 282 LYS A N 1
ATOM 2235 C CA . LYS A 1 282 ? -5.577 -16.759 5.652 1.00 82.44 282 LYS A CA 1
ATOM 2236 C C . LYS A 1 282 ? -4.986 -16.005 6.848 1.00 82.44 282 LYS A C 1
ATOM 2238 O O . LYS A 1 282 ? -4.893 -16.584 7.932 1.00 82.44 282 LYS A O 1
ATOM 2243 N N . GLY A 1 283 ? -4.605 -14.743 6.656 1.00 83.31 283 GLY A N 1
ATOM 2244 C CA . GLY A 1 283 ? -3.867 -13.957 7.632 1.00 83.31 283 GLY A CA 1
ATOM 2245 C C . GLY A 1 283 ? -2.407 -14.397 7.766 1.00 83.31 283 GLY A C 1
ATOM 2246 O O . GLY A 1 283 ? -1.986 -15.445 7.274 1.00 83.31 283 GLY A O 1
ATOM 2247 N N . ILE A 1 284 ? -1.632 -13.572 8.459 1.00 86.12 284 ILE A N 1
ATOM 2248 C CA . ILE A 1 284 ? -0.224 -13.803 8.774 1.00 86.12 284 ILE A CA 1
ATOM 2249 C C . ILE A 1 284 ? -0.138 -14.381 10.187 1.00 86.12 284 ILE A C 1
ATOM 2251 O O . ILE A 1 284 ? -0.819 -13.912 11.102 1.00 86.12 284 ILE A O 1
ATOM 2255 N N . ILE A 1 285 ? 0.690 -15.410 10.369 1.00 84.56 285 ILE A N 1
ATOM 2256 C CA . ILE A 1 285 ? 0.921 -16.036 11.674 1.00 84.56 285 ILE A CA 1
ATOM 2257 C C . ILE A 1 285 ? 2.206 -15.460 12.267 1.00 84.56 285 ILE A C 1
ATOM 2259 O O . ILE A 1 285 ? 3.275 -15.616 11.683 1.00 84.56 285 ILE A O 1
ATOM 2263 N N . VAL A 1 286 ? 2.096 -14.830 13.437 1.00 78.88 286 VAL A N 1
ATOM 2264 C CA . VAL A 1 286 ? 3.237 -14.352 14.230 1.00 78.88 286 VAL A CA 1
ATOM 2265 C C . VAL A 1 286 ? 3.148 -14.990 15.615 1.00 78.88 286 VAL A C 1
ATOM 2267 O O . VAL A 1 286 ? 2.160 -14.821 16.336 1.00 78.88 286 VAL A O 1
ATOM 2270 N N . GLY A 1 287 ? 4.156 -15.789 15.975 1.00 79.69 287 GLY A N 1
ATOM 2271 C CA . GLY A 1 287 ? 4.092 -16.661 17.150 1.00 79.69 287 GLY A CA 1
ATOM 2272 C C . GLY A 1 287 ? 2.941 -17.671 17.038 1.00 79.69 287 GLY A C 1
ATOM 2273 O O . GLY A 1 287 ? 2.898 -18.469 16.107 1.00 79.69 287 GLY A O 1
ATOM 2274 N N . SER A 1 288 ? 1.997 -17.634 17.984 1.00 81.25 288 SER A N 1
ATOM 2275 C CA . SER A 1 288 ? 0.786 -18.475 17.994 1.00 81.25 288 SER A CA 1
ATOM 2276 C C . SER A 1 288 ? -0.495 -17.728 17.602 1.00 81.25 288 SER A C 1
ATOM 2278 O O . SER A 1 288 ? -1.587 -18.286 17.719 1.00 81.25 288 SER A O 1
ATOM 2280 N N . LYS A 1 289 ? -0.386 -16.466 17.166 1.00 83.12 289 LYS A N 1
ATOM 2281 C CA . LYS A 1 289 ? -1.529 -15.594 16.875 1.00 83.12 289 LYS A CA 1
ATOM 2282 C C . LYS A 1 289 ? -1.635 -15.296 15.383 1.00 83.12 289 LYS A C 1
ATOM 2284 O O . LYS A 1 289 ? -0.627 -15.171 14.686 1.00 83.12 289 LYS A O 1
ATOM 2289 N N . ARG A 1 290 ? -2.875 -15.170 14.910 1.00 87.75 290 ARG A N 1
ATOM 2290 C CA . ARG A 1 290 ? -3.208 -14.801 13.532 1.00 87.75 290 ARG A CA 1
ATOM 2291 C C . ARG A 1 290 ? -3.579 -13.324 13.452 1.00 87.75 290 ARG A C 1
ATOM 2293 O O . ARG A 1 290 ? -4.371 -12.835 14.259 1.00 87.75 290 ARG A O 1
ATOM 2300 N N . TYR A 1 291 ? -3.040 -12.658 12.438 1.00 88.56 291 TYR A N 1
ATOM 2301 C CA . TYR A 1 291 ? -3.270 -11.250 12.149 1.00 88.56 291 TYR A CA 1
ATOM 2302 C C . TYR A 1 291 ? -3.739 -11.058 10.714 1.00 88.56 291 TYR A C 1
ATOM 2304 O O . TYR A 1 291 ? -3.307 -11.765 9.804 1.00 88.56 291 TYR A O 1
ATOM 2312 N N . TYR A 1 292 ? -4.605 -10.075 10.513 1.00 91.00 292 TYR A N 1
ATOM 2313 C CA . TYR A 1 292 ? -5.120 -9.699 9.207 1.00 91.00 292 TYR A CA 1
ATOM 2314 C C . TYR A 1 292 ? -4.670 -8.284 8.888 1.00 91.00 292 TYR A C 1
ATOM 2316 O O . TYR A 1 292 ? -4.889 -7.362 9.674 1.00 91.00 292 TYR A O 1
ATOM 2324 N N . VAL A 1 293 ? -4.018 -8.121 7.743 1.00 90.12 293 VAL A N 1
ATOM 2325 C CA . VAL A 1 293 ? -3.458 -6.838 7.326 1.00 90.12 293 VAL A CA 1
ATOM 2326 C C . VAL A 1 293 ? -4.388 -6.209 6.312 1.00 90.12 293 VAL A C 1
ATOM 2328 O O . VAL A 1 293 ? -4.806 -6.872 5.371 1.00 90.12 293 VAL A O 1
ATOM 2331 N N . TYR A 1 294 ? -4.718 -4.942 6.507 1.00 91.19 294 TYR A N 1
ATOM 2332 C CA . TYR A 1 294 ? -5.587 -4.190 5.618 1.00 91.19 294 TYR A CA 1
ATOM 2333 C C . TYR A 1 294 ? -4.896 -2.924 5.127 1.00 91.19 294 TYR A C 1
ATOM 2335 O O . TYR A 1 294 ? -4.149 -2.280 5.865 1.00 91.19 294 TYR A O 1
ATOM 2343 N N . GLU A 1 295 ? -5.191 -2.541 3.890 1.00 89.62 295 GLU A N 1
ATOM 2344 C CA . GLU A 1 295 ? -4.793 -1.254 3.330 1.00 89.62 295 GLU A CA 1
ATOM 2345 C C . GLU A 1 295 ? -5.995 -0.336 3.092 1.00 89.62 295 GLU A C 1
ATOM 2347 O O . GLU A 1 295 ? -7.108 -0.784 2.800 1.00 89.62 295 GLU A O 1
ATOM 2352 N N . GLU A 1 296 ? -5.752 0.966 3.232 1.00 90.12 296 GLU A N 1
ATOM 2353 C CA . GLU A 1 296 ? -6.704 2.026 2.909 1.00 90.12 296 GLU A CA 1
ATOM 2354 C C . GLU A 1 296 ? -6.748 2.204 1.379 1.00 90.12 296 GLU A C 1
ATOM 2356 O O . GLU A 1 296 ? -5.760 2.626 0.773 1.00 90.12 296 GLU A O 1
ATOM 2361 N N . VAL A 1 297 ? -7.884 1.872 0.752 1.00 84.75 297 VAL A N 1
ATOM 2362 C CA . VAL A 1 297 ? -8.054 1.908 -0.719 1.00 84.75 297 VAL A CA 1
ATOM 2363 C C . VAL A 1 297 ? -8.705 3.206 -1.196 1.00 84.75 297 VAL A C 1
ATOM 2365 O O . VAL A 1 297 ? -8.414 3.694 -2.283 1.00 84.75 297 VAL A O 1
ATOM 2368 N N . ASN A 1 298 ? -9.583 3.781 -0.374 1.00 79.62 298 ASN A N 1
ATOM 2369 C CA . ASN A 1 298 ? -10.366 4.971 -0.697 1.00 79.62 298 ASN A CA 1
ATOM 2370 C C . ASN A 1 298 ? -10.222 6.042 0.392 1.00 79.62 298 ASN A C 1
ATOM 2372 O O . ASN A 1 298 ? -9.775 5.761 1.506 1.00 79.62 298 ASN A O 1
ATOM 2376 N N . HIS A 1 299 ? -10.650 7.267 0.076 1.00 84.12 299 HIS A N 1
ATOM 2377 C CA . HIS A 1 299 ? -10.731 8.355 1.051 1.00 84.12 299 HIS A CA 1
ATOM 2378 C C . HIS A 1 299 ? -11.602 7.988 2.259 1.00 84.12 299 HIS A C 1
ATOM 2380 O O . HIS A 1 299 ? -12.606 7.268 2.136 1.00 84.12 299 HIS A O 1
ATOM 2386 N N . GLY A 1 300 ? -11.209 8.506 3.426 1.00 87.50 300 GLY A N 1
ATOM 2387 C CA . GLY A 1 300 ? -11.991 8.367 4.651 1.00 87.50 300 GLY A CA 1
ATOM 2388 C C . GLY A 1 300 ? -13.380 8.989 4.496 1.00 87.50 300 GLY A C 1
ATOM 2389 O O . GLY A 1 300 ? -13.575 9.918 3.715 1.00 87.50 300 GLY A O 1
ATOM 2390 N N . ASP A 1 301 ? -14.365 8.483 5.240 1.00 94.00 301 ASP A N 1
ATOM 2391 C CA . ASP A 1 301 ? -15.631 9.211 5.436 1.00 94.00 301 ASP A CA 1
ATOM 2392 C C . ASP A 1 301 ? -15.392 10.528 6.177 1.00 94.00 301 ASP A C 1
ATOM 2394 O O . ASP A 1 301 ? -16.108 11.508 5.980 1.00 94.00 301 ASP A O 1
ATOM 2398 N N . GLU A 1 302 ? -14.376 10.533 7.037 1.00 94.12 302 GLU A N 1
ATOM 2399 C CA . GLU A 1 302 ? -13.925 11.699 7.775 1.00 94.12 302 GLU A CA 1
ATOM 2400 C C . GLU A 1 302 ? -12.411 11.816 7.666 1.00 94.12 302 GLU A C 1
ATOM 2402 O O . GLU A 1 302 ? -11.693 10.833 7.832 1.00 94.12 302 GLU A O 1
ATOM 2407 N N . GLU A 1 303 ? -11.926 13.031 7.433 1.00 93.06 303 GLU A N 1
ATOM 2408 C CA . GLU A 1 303 ? -10.504 13.351 7.448 1.00 93.06 303 GLU A CA 1
ATOM 2409 C C . GLU A 1 303 ? -10.315 14.683 8.176 1.00 93.06 303 GLU A C 1
ATOM 2411 O O . GLU A 1 303 ? -10.880 15.705 7.783 1.00 93.06 303 GLU A O 1
ATOM 2416 N N . LYS A 1 304 ? -9.547 14.670 9.268 1.00 91.81 304 LYS A N 1
ATOM 2417 C CA . LYS A 1 304 ? -9.274 15.851 10.095 1.00 91.81 304 LYS A CA 1
ATOM 2418 C C . LYS A 1 304 ? -7.776 15.950 10.396 1.00 91.81 304 LYS A C 1
ATOM 2420 O O . LYS A 1 304 ? -7.153 14.915 10.639 1.00 91.81 304 LYS A O 1
ATOM 2425 N N . PRO A 1 305 ? -7.176 17.152 10.396 1.00 92.31 305 PRO A N 1
ATOM 2426 C CA . PRO A 1 305 ? -5.855 17.329 10.989 1.00 92.31 305 PRO A CA 1
ATOM 2427 C C . PRO A 1 305 ? -5.928 17.071 12.500 1.00 92.31 305 PRO A C 1
ATOM 2429 O O . PRO A 1 305 ? -7.015 17.075 13.083 1.00 92.31 305 PRO A O 1
ATOM 2432 N N . PHE A 1 306 ? -4.777 16.856 13.134 1.00 90.88 306 PHE A N 1
ATOM 2433 C CA . PHE A 1 306 ? -4.718 16.816 14.595 1.00 90.88 306 PHE A CA 1
ATOM 2434 C C . PHE A 1 306 ? -5.231 18.136 15.209 1.00 90.88 306 PHE A C 1
ATOM 2436 O O . PHE A 1 306 ? -5.019 19.194 14.605 1.00 90.88 306 PHE A O 1
ATOM 2443 N N . PRO A 1 307 ? -5.929 18.066 16.358 1.00 80.62 307 PRO A N 1
ATOM 2444 C CA . PRO A 1 307 ? -6.440 19.232 17.076 1.00 80.62 307 PRO A CA 1
ATOM 2445 C C . PRO A 1 307 ? -5.335 20.086 17.711 1.00 80.62 307 PRO A C 1
ATOM 2447 O O . PRO A 1 307 ? -4.232 19.554 17.978 1.00 80.62 307 PRO A O 1
#

pLDDT: mean 81.63, std 14.13, range [29.12, 96.62]

Foldseek 3Di:
DPDPPPPDPQDPAEWFKEFAQAPWKKWWKKKWKDFPPDPDIDIAIWIDTRLDTDHPVCVVVVVVRTHPMDTQPQFCPVVRVVVCVVCVVSVVVNVVVVVLVVVVVVVVVVVVVVVVVCVVVVNPDDPPDPDPDPSVRMDMDMHTRYMYGYLVSSLVVVLVVVCVLPVVPDCDPVNVVQVVVQVVQVCVVCVVQWDWDADVVPPQLAGIWTAGPVPRFIETEHEAEADPGSWGKHFPRNVVCLVVPLVPHWYWYWYCYPPQQKIAIATSCVVVVQWDFGRDPQAHDDPNTGMTIIHGHDGGPDMDGGD